Protein AF-A0A1Q8I1F0-F1 (afdb_monomer_lite)

Radius of gyration: 32.46 Å; chains: 1; bounding box: 55×84×77 Å

Sequence (201 aa):
TGRRGRAGDRLYRARRTLHTGAGLLTDAQAERLEALFADDRHAAVQAAWGVYQRLIQAYRTEEAGLGKYLMQRLIDSLKQAIPDELEEIQTLAKTLTERASDILAYFDQPRTSNGPTEAINGRLEHLRGIALGFAQPGQLHHPQPHPHRTPQRPPDNNHLNQPISPTYHTLKHEEPVTGSQDTRRSTPPIRTARRQPSQPR

Organism: NCBI:txid544580

InterPro domains:
  IPR002560 Transposase IS204/IS1001/IS1096/IS1165, DDE domain [PF01610] (6-136)

Foldseek 3Di:
DDDDDCPPPLCVVLVVLLQDAPVPDDPVSVVSVVVVVVDVVCVLVVVVSVLNNLLVVLVPDPQLVSSLVSLVVSLVVLVPDDDPVNVVSVVVSVVCNVCVVVVSVVSVDPPDDCVVVVVVVVVVVVVVVVCVPPDPDPPDDDPDPDPDDDPDDDDDPDPPPDDDDDDDDDDDDDDDDDDDDDDDDDDYDDDDDDDDDDDDD

Secondary structure (DSSP, 8-state):
---TTGGG-HHHHHHHHHTS-GGG--HHHHHHHHHHHTSGGGHHHHHHHHHHHHHHHHHH-SSHHHHHHHHHHHHHHHSS---TT-HHHHHHHHHHHHTHHHHHHGGGSTT--SHHHHHHHHHHHHHHHHTTTSPPPS--------TT---PPPPPS--------------------------------------------

pLDDT: mean 72.36, std 24.36, range [28.84, 97.31]

Structure (mmCIF, N/CA/C/O backbone):
data_AF-A0A1Q8I1F0-F1
#
_entry.id   AF-A0A1Q8I1F0-F1
#
loop_
_atom_site.group_PDB
_atom_site.id
_atom_site.type_symbol
_atom_site.label_atom_id
_atom_site.label_alt_id
_atom_site.label_comp_id
_atom_site.label_asym_id
_atom_site.label_entity_id
_atom_site.label_seq_id
_atom_site.pdbx_PDB_ins_code
_atom_site.Cartn_x
_atom_site.Cartn_y
_atom_site.Cartn_z
_atom_site.occupancy
_atom_site.B_iso_or_equiv
_atom_site.auth_seq_id
_atom_site.auth_comp_id
_atom_site.auth_asym_id
_atom_site.auth_atom_id
_atom_site.pdbx_PDB_model_num
ATOM 1 N N . THR A 1 1 ? 26.310 -14.245 5.386 1.00 46.69 1 THR A N 1
ATOM 2 C CA . THR A 1 1 ? 26.808 -14.459 4.004 1.00 46.69 1 THR A CA 1
ATOM 3 C C . THR A 1 1 ? 26.291 -13.362 3.082 1.00 46.69 1 THR A C 1
ATOM 5 O O . THR A 1 1 ? 25.094 -13.279 2.836 1.00 46.69 1 THR A O 1
ATOM 8 N N . GLY A 1 2 ? 27.163 -12.464 2.609 1.00 49.53 2 GLY A N 1
ATOM 9 C CA . GLY A 1 2 ? 26.757 -11.335 1.758 1.00 49.53 2 GLY A CA 1
ATOM 10 C C . GLY A 1 2 ? 26.495 -11.757 0.308 1.00 49.53 2 GLY A C 1
ATOM 11 O O . GLY A 1 2 ? 27.425 -12.154 -0.390 1.00 49.53 2 GLY A O 1
ATOM 12 N N . ARG A 1 3 ? 25.243 -11.658 -0.160 1.00 46.88 3 ARG A N 1
ATOM 13 C CA . ARG A 1 3 ? 24.835 -12.051 -1.525 1.00 46.88 3 ARG A CA 1
ATOM 14 C C . ARG A 1 3 ? 25.270 -11.020 -2.584 1.00 46.88 3 ARG A C 1
ATOM 16 O O . ARG A 1 3 ? 24.445 -10.262 -3.093 1.00 46.88 3 ARG A O 1
ATOM 23 N N . ARG A 1 4 ? 26.558 -11.010 -2.951 1.00 61.12 4 ARG A N 1
ATOM 24 C CA . ARG A 1 4 ? 27.015 -10.411 -4.222 1.00 61.12 4 ARG A CA 1
ATOM 25 C C . ARG A 1 4 ? 26.469 -11.256 -5.384 1.00 61.12 4 ARG A C 1
ATOM 27 O O . ARG A 1 4 ? 26.600 -12.472 -5.349 1.00 61.12 4 ARG A O 1
ATOM 34 N N . GLY A 1 5 ? 25.829 -10.621 -6.371 1.00 60.78 5 GLY A N 1
ATOM 35 C CA . GLY A 1 5 ? 25.289 -11.303 -7.564 1.00 60.78 5 GLY A CA 1
ATOM 36 C C . GLY A 1 5 ? 23.989 -10.722 -8.141 1.00 60.78 5 GLY A C 1
ATOM 37 O O . GLY A 1 5 ? 23.752 -10.833 -9.338 1.00 60.78 5 GLY A O 1
ATOM 38 N N . ARG A 1 6 ? 23.165 -10.021 -7.347 1.00 62.84 6 ARG A N 1
ATOM 39 C CA . ARG A 1 6 ? 21.854 -9.507 -7.813 1.00 62.84 6 ARG A CA 1
ATOM 40 C C . ARG A 1 6 ? 21.902 -8.293 -8.754 1.00 62.84 6 ARG A C 1
ATOM 42 O O . ARG A 1 6 ? 20.863 -7.826 -9.197 1.00 62.84 6 ARG A O 1
ATOM 49 N N . ALA A 1 7 ? 23.078 -7.786 -9.119 1.00 62.44 7 ALA A N 1
ATOM 50 C CA . ALA A 1 7 ? 23.192 -6.625 -10.009 1.00 62.44 7 ALA A CA 1
ATOM 51 C C . ALA A 1 7 ? 22.645 -6.870 -11.436 1.00 62.44 7 ALA A C 1
ATOM 53 O O . ALA A 1 7 ? 22.386 -5.906 -12.156 1.00 62.44 7 ALA A O 1
ATOM 54 N N . GLY A 1 8 ? 22.465 -8.129 -11.856 1.00 72.50 8 GLY A N 1
ATOM 55 C CA . GLY A 1 8 ? 21.812 -8.502 -13.122 1.00 72.50 8 GLY A CA 1
ATOM 56 C C . GLY A 1 8 ? 20.293 -8.719 -13.035 1.00 72.50 8 GLY A C 1
ATOM 57 O O . GLY A 1 8 ? 19.626 -8.715 -14.064 1.00 72.50 8 GLY A O 1
ATOM 58 N N . ASP A 1 9 ? 19.745 -8.891 -11.831 1.00 85.56 9 ASP A N 1
ATOM 59 C CA . ASP A 1 9 ? 18.339 -9.233 -11.598 1.00 85.56 9 ASP A CA 1
ATOM 60 C C . ASP A 1 9 ? 17.426 -8.022 -11.881 1.00 85.56 9 ASP A C 1
ATOM 62 O O . ASP A 1 9 ? 17.636 -6.923 -11.355 1.00 85.56 9 ASP A O 1
ATOM 66 N N . ARG A 1 10 ? 16.417 -8.223 -12.742 1.00 85.94 10 ARG A N 1
ATOM 67 C CA . ARG A 1 10 ? 15.477 -7.178 -13.177 1.00 85.94 10 ARG A CA 1
ATOM 68 C C . ARG A 1 10 ? 14.630 -6.653 -12.012 1.00 85.94 10 ARG A C 1
ATOM 70 O O . ARG A 1 10 ? 14.487 -5.437 -11.892 1.00 85.94 10 ARG A O 1
ATOM 77 N N . LEU A 1 11 ? 14.156 -7.526 -11.117 1.00 89.25 11 LEU A N 1
ATOM 78 C CA . LEU A 1 11 ? 13.404 -7.131 -9.919 1.00 89.25 11 LEU A CA 1
ATOM 79 C C . LEU A 1 11 ? 14.299 -6.363 -8.943 1.00 89.25 11 LEU A C 1
ATOM 81 O O . LEU A 1 11 ? 13.911 -5.316 -8.423 1.00 89.25 11 LEU A O 1
ATOM 85 N N . TYR A 1 12 ? 15.534 -6.831 -8.739 1.00 88.81 12 TYR A N 1
ATOM 86 C CA . TYR A 1 12 ? 16.492 -6.146 -7.867 1.00 88.81 12 TYR A CA 1
ATOM 87 C C . TYR A 1 12 ? 16.829 -4.732 -8.367 1.00 88.81 12 TYR A C 1
ATOM 89 O O . TYR A 1 12 ? 16.878 -3.797 -7.565 1.00 88.81 12 TYR A O 1
ATOM 97 N N . ARG A 1 13 ? 17.004 -4.552 -9.685 1.00 89.31 13 ARG A N 1
ATOM 98 C CA . ARG A 1 13 ? 17.177 -3.229 -10.314 1.00 89.31 13 ARG A CA 1
ATOM 99 C C . ARG A 1 13 ? 15.934 -2.348 -10.163 1.00 89.31 13 ARG A C 1
ATOM 101 O O . ARG A 1 13 ? 16.067 -1.164 -9.868 1.00 89.31 13 ARG A O 1
ATOM 108 N N . ALA A 1 14 ? 14.742 -2.917 -10.337 1.00 92.44 14 ALA A N 1
ATOM 109 C CA . ALA A 1 14 ? 13.477 -2.189 -10.269 1.00 92.44 14 ALA A CA 1
ATOM 110 C C . ALA A 1 14 ? 13.023 -1.837 -8.840 1.00 92.44 14 ALA A C 1
ATOM 112 O O . ALA A 1 14 ? 12.140 -0.998 -8.684 1.00 92.44 14 ALA A O 1
ATOM 113 N N . ARG A 1 15 ? 13.627 -2.420 -7.791 1.00 92.69 15 ARG A N 1
ATOM 114 C CA . ARG A 1 15 ? 13.211 -2.272 -6.381 1.00 92.69 15 ARG A CA 1
ATOM 115 C C . ARG A 1 15 ? 12.894 -0.834 -5.950 1.00 92.69 15 ARG A C 1
ATOM 117 O O . ARG A 1 15 ? 11.904 -0.614 -5.258 1.00 92.69 15 ARG A O 1
ATOM 124 N N . ARG A 1 16 ? 13.715 0.153 -6.331 1.00 93.69 16 ARG A N 1
ATOM 125 C CA . ARG A 1 16 ? 13.462 1.563 -5.971 1.00 93.69 16 ARG A CA 1
ATOM 126 C C . ARG A 1 16 ? 12.210 2.109 -6.664 1.00 93.69 16 ARG A C 1
ATOM 128 O O . ARG A 1 16 ? 11.419 2.791 -6.021 1.00 93.69 16 ARG A O 1
ATOM 135 N N . THR A 1 17 ? 12.020 1.779 -7.937 1.00 94.88 17 THR A N 1
ATOM 136 C CA . THR A 1 17 ? 10.844 2.157 -8.731 1.00 94.88 17 THR A CA 1
ATOM 137 C C . THR A 1 17 ? 9.581 1.478 -8.196 1.00 94.88 17 THR A C 1
ATOM 139 O O . THR A 1 17 ? 8.564 2.137 -8.024 1.00 94.88 17 THR A O 1
ATOM 142 N N . LEU A 1 18 ? 9.668 0.199 -7.811 1.00 95.12 18 LEU A N 1
ATOM 143 C CA . LEU A 1 18 ? 8.570 -0.552 -7.189 1.00 95.12 18 LEU A CA 1
ATOM 144 C C . LEU A 1 18 ? 8.083 0.085 -5.870 1.00 95.12 18 LEU A C 1
ATOM 146 O O . LEU A 1 18 ? 6.884 0.118 -5.618 1.00 95.12 18 LEU A O 1
ATOM 150 N N . HIS A 1 19 ? 8.977 0.646 -5.051 1.00 94.31 19 HIS A N 1
ATOM 151 C CA . HIS A 1 19 ? 8.602 1.378 -3.828 1.00 94.31 19 HIS A CA 1
ATOM 152 C C . HIS A 1 19 ? 8.307 2.876 -4.050 1.00 94.31 19 HIS A C 1
ATOM 154 O O . HIS A 1 19 ? 8.006 3.592 -3.096 1.00 94.31 19 HIS A O 1
ATOM 160 N N . THR A 1 20 ? 8.410 3.384 -5.279 1.00 94.12 20 THR A N 1
ATOM 161 C CA . THR A 1 20 ? 8.050 4.776 -5.582 1.00 94.12 20 THR A CA 1
ATOM 162 C C . THR A 1 20 ? 6.540 4.861 -5.799 1.00 94.12 20 THR A C 1
ATOM 164 O O . THR A 1 20 ? 5.947 3.956 -6.380 1.00 94.12 20 THR A O 1
ATOM 167 N N . GLY A 1 21 ? 5.897 5.920 -5.296 1.00 93.12 21 GLY A N 1
ATOM 168 C CA . GLY A 1 21 ? 4.457 6.117 -5.501 1.00 93.12 21 GLY A CA 1
ATOM 169 C C . GLY A 1 21 ? 4.144 6.326 -6.984 1.00 93.12 21 GLY A C 1
ATOM 170 O O . GLY A 1 21 ? 4.866 7.079 -7.627 1.00 93.12 21 GLY A O 1
ATOM 171 N N . ALA A 1 22 ? 3.089 5.708 -7.518 1.00 91.94 22 ALA A N 1
ATOM 172 C CA . ALA A 1 22 ? 2.800 5.697 -8.956 1.00 91.94 22 ALA A CA 1
ATOM 173 C C . ALA A 1 22 ? 2.706 7.112 -9.562 1.00 91.94 22 ALA A C 1
ATOM 175 O O . ALA A 1 22 ? 3.346 7.386 -10.569 1.00 91.94 22 ALA A O 1
ATOM 176 N N . GLY A 1 23 ? 2.021 8.044 -8.887 1.00 90.06 23 GLY A N 1
ATOM 177 C CA . GLY A 1 23 ? 1.950 9.462 -9.285 1.00 90.06 23 GLY A CA 1
ATOM 178 C C . GLY A 1 23 ? 3.237 10.282 -9.080 1.00 90.06 23 GLY A C 1
ATOM 179 O O . GLY A 1 23 ? 3.205 11.496 -9.234 1.00 90.06 23 GLY A O 1
ATOM 180 N N . LEU A 1 24 ? 4.348 9.649 -8.685 1.00 92.81 24 LEU A N 1
ATOM 181 C CA . LEU A 1 24 ? 5.693 10.239 -8.590 1.00 92.81 24 LEU A CA 1
ATOM 182 C C . LEU A 1 24 ? 6.693 9.564 -9.547 1.00 92.81 24 LEU A C 1
ATOM 184 O O . LEU A 1 24 ? 7.883 9.883 -9.508 1.00 92.81 24 LEU A O 1
ATOM 188 N N . LEU A 1 25 ? 6.243 8.599 -10.353 1.00 94.50 25 LEU A N 1
ATOM 189 C CA . LEU A 1 25 ? 7.060 7.992 -11.397 1.00 94.50 25 LEU A CA 1
ATOM 190 C C . LEU A 1 25 ? 7.176 8.954 -12.579 1.00 94.50 25 LEU A C 1
ATOM 192 O O . LEU A 1 25 ? 6.212 9.624 -12.935 1.00 94.50 25 LEU A O 1
ATOM 196 N N . THR A 1 26 ? 8.344 8.990 -13.217 1.00 96.56 26 THR A N 1
ATOM 197 C CA . THR A 1 26 ? 8.453 9.573 -14.562 1.00 96.56 26 THR A CA 1
ATOM 198 C C . THR A 1 26 ? 7.905 8.591 -15.600 1.00 96.56 26 THR A C 1
ATOM 200 O O . THR A 1 26 ? 7.911 7.383 -15.358 1.00 96.56 26 THR A O 1
ATOM 203 N N . ASP A 1 27 ? 7.513 9.064 -16.782 1.00 96.25 27 ASP A N 1
ATOM 204 C CA . ASP A 1 27 ? 6.969 8.203 -17.850 1.00 96.25 27 ASP A CA 1
ATOM 205 C C . ASP A 1 27 ? 7.935 7.051 -18.185 1.00 96.25 27 ASP A C 1
ATOM 207 O O . ASP A 1 27 ? 7.602 5.875 -18.065 1.00 96.25 27 ASP A O 1
ATOM 211 N N . ALA A 1 28 ? 9.216 7.375 -18.395 1.00 95.81 28 ALA A N 1
ATOM 212 C CA . ALA A 1 28 ? 10.283 6.392 -18.601 1.00 95.81 28 ALA A CA 1
ATOM 213 C C . ALA A 1 28 ? 10.581 5.490 -17.377 1.00 95.81 28 ALA A C 1
ATOM 215 O O . ALA A 1 28 ? 11.417 4.589 -17.455 1.00 95.81 28 ALA A O 1
ATOM 216 N N . GLN A 1 29 ? 10.007 5.736 -16.196 1.00 95.56 29 GLN A N 1
ATOM 217 C CA . GLN A 1 29 ? 10.005 4.791 -15.069 1.00 95.56 29 GLN A CA 1
ATOM 218 C C . GLN A 1 29 ? 8.759 3.898 -15.089 1.00 95.56 29 GLN A C 1
ATOM 220 O O . GLN A 1 29 ? 8.897 2.711 -14.794 1.00 95.56 29 GLN A O 1
ATOM 225 N N . ALA A 1 30 ? 7.596 4.443 -15.459 1.00 95.31 30 ALA A N 1
ATOM 226 C CA . ALA A 1 30 ? 6.356 3.696 -15.651 1.00 95.31 30 ALA A CA 1
ATOM 227 C C . ALA A 1 30 ? 6.500 2.662 -16.781 1.00 95.31 30 ALA A C 1
ATOM 229 O O . ALA A 1 30 ? 6.364 1.472 -16.511 1.00 95.31 30 ALA A O 1
ATOM 230 N N . GLU A 1 31 ? 6.950 3.067 -17.975 1.00 95.62 31 GLU A N 1
ATOM 231 C CA . GLU A 1 31 ? 7.219 2.170 -19.117 1.00 95.62 31 GLU A CA 1
ATOM 232 C C . GLU A 1 31 ? 8.149 1.000 -18.743 1.00 95.62 31 GLU A C 1
ATOM 234 O O . GLU A 1 31 ? 7.961 -0.142 -19.161 1.00 95.62 31 GLU A O 1
ATOM 239 N N . ARG A 1 32 ? 9.168 1.258 -17.908 1.00 93.75 32 ARG A N 1
ATOM 240 C CA . ARG A 1 32 ? 10.097 0.215 -17.434 1.00 93.75 32 ARG A CA 1
ATOM 241 C C . ARG A 1 32 ? 9.483 -0.725 -16.398 1.00 93.75 32 ARG A C 1
ATOM 243 O O . ARG A 1 32 ? 9.976 -1.845 -16.273 1.00 93.75 32 ARG A O 1
ATOM 250 N N . LEU A 1 33 ? 8.466 -0.296 -15.649 1.00 95.44 33 LEU A N 1
ATOM 251 C CA . LEU A 1 33 ? 7.671 -1.191 -14.804 1.00 95.44 33 LEU A CA 1
ATOM 252 C C . LEU A 1 33 ? 6.661 -1.983 -15.638 1.00 95.44 33 LEU A C 1
ATOM 254 O O . LEU A 1 33 ? 6.529 -3.180 -15.422 1.00 95.44 33 LEU A O 1
ATOM 258 N N . GLU A 1 34 ? 6.020 -1.374 -16.632 1.00 95.06 34 GLU A N 1
ATOM 259 C CA . GLU A 1 34 ? 5.128 -2.076 -17.563 1.00 95.06 34 GLU A CA 1
ATOM 260 C C . GLU A 1 34 ? 5.880 -3.180 -18.321 1.00 95.06 34 GLU A C 1
ATOM 262 O O . GLU A 1 34 ? 5.480 -4.341 -18.283 1.00 95.06 34 GLU A O 1
ATOM 267 N N . ALA A 1 35 ? 7.053 -2.871 -18.884 1.00 94.94 35 ALA A N 1
ATOM 268 C CA . ALA A 1 35 ? 7.925 -3.854 -19.531 1.00 94.94 35 ALA A CA 1
ATOM 269 C C . ALA A 1 35 ? 8.509 -4.913 -18.568 1.00 94.94 35 ALA A C 1
ATOM 271 O O . ALA A 1 35 ? 8.955 -5.973 -19.011 1.00 94.94 35 ALA A O 1
ATOM 272 N N . LEU A 1 36 ? 8.538 -4.644 -17.257 1.00 94.56 36 LEU A N 1
ATOM 273 C CA . LEU A 1 36 ? 8.894 -5.631 -16.233 1.00 94.56 36 LEU A CA 1
ATOM 274 C C . LEU A 1 36 ? 7.714 -6.562 -15.925 1.00 94.56 36 LEU A C 1
ATOM 276 O O . LEU A 1 36 ? 7.930 -7.756 -15.728 1.00 94.56 36 LEU A O 1
ATOM 280 N N . PHE A 1 37 ? 6.498 -6.018 -15.871 1.00 95.38 37 PHE A N 1
ATOM 281 C CA . PHE A 1 37 ? 5.267 -6.741 -15.555 1.00 95.38 37 PHE A CA 1
ATOM 282 C C . PHE A 1 37 ? 4.655 -7.485 -16.751 1.00 95.38 37 PHE A C 1
ATOM 284 O O . PHE A 1 37 ? 3.867 -8.395 -16.538 1.00 95.38 37 PHE A O 1
ATOM 291 N N . ALA A 1 38 ? 5.080 -7.195 -17.984 1.00 94.44 38 ALA A N 1
ATOM 292 C CA . ALA A 1 38 ? 4.748 -7.969 -19.188 1.00 94.44 38 ALA A CA 1
ATOM 293 C C . ALA A 1 38 ? 5.299 -9.420 -19.201 1.00 94.44 38 ALA A C 1
ATOM 295 O O . ALA A 1 38 ? 5.171 -10.127 -20.197 1.00 94.44 38 ALA A O 1
ATOM 296 N N . ASP A 1 39 ? 5.956 -9.852 -18.122 1.00 92.12 39 ASP A N 1
ATOM 297 C CA . ASP A 1 39 ? 6.433 -11.213 -17.886 1.00 92.12 39 ASP A CA 1
ATOM 298 C C . ASP A 1 39 ? 5.561 -11.836 -16.787 1.00 92.12 39 ASP A C 1
ATOM 300 O O . ASP A 1 39 ? 5.636 -11.406 -15.633 1.00 92.12 39 ASP A O 1
ATOM 304 N N . ASP A 1 40 ? 4.752 -12.845 -17.129 1.00 88.19 40 ASP A N 1
ATOM 305 C CA . ASP A 1 40 ? 3.767 -13.470 -16.225 1.00 88.19 40 ASP A CA 1
ATOM 306 C C . ASP A 1 40 ? 4.379 -13.963 -14.903 1.00 88.19 40 ASP A C 1
ATOM 308 O O . ASP A 1 40 ? 3.715 -14.003 -13.866 1.00 88.19 40 ASP A O 1
ATOM 312 N N . ARG A 1 41 ? 5.686 -14.264 -14.888 1.00 89.38 41 ARG A N 1
ATOM 313 C CA . ARG A 1 41 ? 6.433 -14.638 -13.673 1.00 89.38 41 ARG A CA 1
ATOM 314 C C . ARG A 1 41 ? 6.470 -13.525 -12.621 1.00 89.38 41 ARG A C 1
ATOM 316 O O . ARG A 1 41 ? 6.801 -13.785 -11.466 1.00 89.38 41 ARG A O 1
ATOM 323 N N . HIS A 1 42 ? 6.149 -12.290 -13.001 1.00 91.44 42 HIS A N 1
ATOM 324 C CA . HIS A 1 42 ? 6.043 -11.138 -12.113 1.00 91.44 42 HIS A CA 1
ATOM 325 C C . HIS A 1 42 ? 4.592 -10.756 -11.774 1.00 91.44 42 HIS A C 1
ATOM 327 O O . HIS A 1 42 ? 4.408 -9.781 -11.046 1.00 91.44 42 HIS A O 1
ATOM 333 N N . ALA A 1 43 ? 3.573 -11.512 -12.207 1.00 88.50 43 ALA A N 1
ATOM 334 C CA . ALA A 1 43 ? 2.163 -11.202 -11.938 1.00 88.50 43 ALA A CA 1
ATOM 335 C C . ALA A 1 43 ? 1.858 -11.045 -10.433 1.00 88.50 43 ALA A C 1
ATOM 337 O O . ALA A 1 43 ? 1.208 -10.083 -10.021 1.00 88.50 43 ALA A O 1
ATOM 338 N N . ALA A 1 44 ? 2.417 -11.914 -9.581 1.00 87.94 44 ALA A N 1
ATOM 339 C CA . ALA A 1 44 ? 2.306 -11.792 -8.123 1.00 87.94 44 ALA A CA 1
ATOM 340 C C . ALA A 1 44 ? 2.931 -10.486 -7.587 1.00 87.94 44 ALA A C 1
ATOM 342 O O . ALA A 1 44 ? 2.358 -9.814 -6.727 1.00 87.94 44 ALA A O 1
ATOM 343 N N . VAL A 1 45 ? 4.082 -10.080 -8.139 1.00 91.69 45 VAL A N 1
ATOM 344 C CA . VAL A 1 45 ? 4.763 -8.823 -7.783 1.00 91.69 45 VAL A CA 1
ATOM 345 C C . VAL A 1 45 ? 3.951 -7.615 -8.252 1.00 91.69 45 VAL A C 1
ATOM 347 O O . VAL A 1 45 ? 3.842 -6.638 -7.515 1.00 91.69 45 VAL A O 1
ATOM 350 N N . GLN A 1 46 ? 3.343 -7.681 -9.440 1.00 92.81 46 GLN A N 1
ATOM 351 C CA . GLN A 1 46 ? 2.455 -6.646 -9.972 1.00 92.81 46 GLN A CA 1
ATOM 352 C C . GLN A 1 46 ? 1.199 -6.483 -9.108 1.00 92.81 46 GLN A C 1
ATOM 354 O O . GLN A 1 46 ? 0.822 -5.356 -8.783 1.00 92.81 46 GLN A O 1
ATOM 359 N N . ALA A 1 47 ? 0.579 -7.588 -8.685 1.00 90.94 47 ALA A N 1
ATOM 360 C CA . ALA A 1 47 ? -0.579 -7.576 -7.796 1.00 90.94 47 ALA A CA 1
ATOM 361 C C . ALA A 1 47 ? -0.236 -6.949 -6.432 1.00 90.94 47 ALA A C 1
ATOM 363 O O . ALA A 1 47 ? -0.914 -6.016 -5.991 1.00 90.94 47 ALA A O 1
ATOM 364 N N . ALA A 1 48 ? 0.862 -7.386 -5.802 1.00 91.56 48 ALA A N 1
ATOM 365 C CA . ALA A 1 48 ? 1.342 -6.827 -4.537 1.00 91.56 48 ALA A CA 1
ATOM 366 C C . ALA A 1 48 ? 1.706 -5.335 -4.666 1.00 91.56 48 ALA A C 1
ATOM 368 O O . ALA A 1 48 ? 1.331 -4.523 -3.816 1.00 91.56 48 ALA A O 1
ATOM 369 N N . TRP A 1 49 ? 2.365 -4.948 -5.764 1.00 94.88 49 TRP A N 1
ATOM 370 C CA . TRP A 1 49 ? 2.655 -3.552 -6.093 1.00 94.88 49 TRP A CA 1
ATOM 371 C C . TRP A 1 49 ? 1.366 -2.733 -6.234 1.00 94.88 49 TRP A C 1
ATOM 373 O O . TRP A 1 49 ? 1.239 -1.686 -5.607 1.00 94.88 49 TRP A O 1
ATOM 383 N N . GLY A 1 50 ? 0.365 -3.230 -6.962 1.00 94.00 50 GLY A N 1
ATOM 384 C CA . GLY A 1 50 ? -0.929 -2.564 -7.126 1.00 94.00 50 GLY A CA 1
ATOM 385 C C . GLY A 1 50 ? -1.719 -2.402 -5.820 1.00 94.00 50 GLY A C 1
ATOM 386 O O . GLY A 1 50 ? -2.461 -1.431 -5.668 1.00 94.00 50 GLY A O 1
ATOM 387 N N . VAL A 1 51 ? -1.569 -3.312 -4.850 1.00 93.56 51 VAL A N 1
ATOM 388 C CA . VAL A 1 51 ? -2.100 -3.134 -3.482 1.00 93.56 51 VAL A CA 1
ATOM 389 C C . VAL A 1 51 ? -1.317 -2.053 -2.733 1.00 93.56 51 VAL A C 1
ATOM 391 O O . VAL A 1 51 ? -1.921 -1.122 -2.201 1.00 93.56 51 VAL A O 1
ATOM 394 N N . TYR A 1 52 ? 0.018 -2.118 -2.754 1.00 94.00 52 TYR A N 1
ATOM 395 C CA . TYR A 1 52 ? 0.897 -1.124 -2.131 1.00 94.00 52 TYR A CA 1
ATOM 396 C C . TYR A 1 52 ? 0.630 0.303 -2.637 1.00 94.00 52 TYR A C 1
ATOM 398 O O . TYR A 1 52 ? 0.491 1.225 -1.833 1.00 94.00 52 TYR A O 1
ATOM 406 N N . GLN A 1 53 ? 0.480 0.494 -3.951 1.00 96.31 53 GLN A N 1
ATOM 407 C CA . GLN A 1 53 ? 0.195 1.809 -4.530 1.00 96.31 53 GLN A CA 1
ATOM 408 C C . GLN A 1 53 ? -1.144 2.379 -4.051 1.00 96.31 53 GLN A C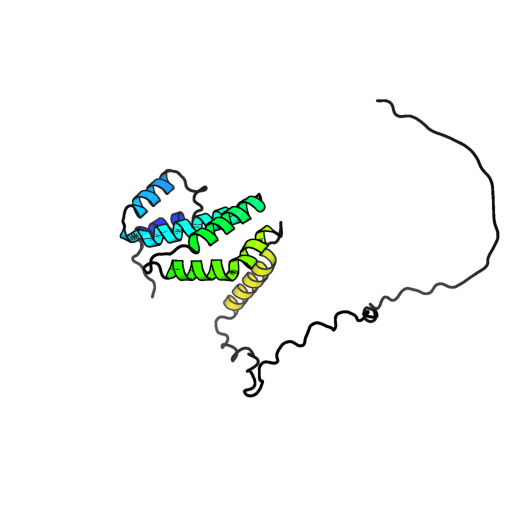 1
ATOM 410 O O . GLN A 1 53 ? -1.212 3.555 -3.698 1.00 96.31 53 GLN A O 1
ATOM 415 N N . ARG A 1 54 ? -2.193 1.548 -3.968 1.00 96.06 54 ARG A N 1
ATOM 416 C CA . ARG A 1 54 ? -3.516 1.965 -3.476 1.00 96.06 54 ARG A CA 1
ATOM 417 C C . ARG A 1 54 ? -3.497 2.325 -1.984 1.00 96.06 54 ARG A C 1
ATOM 419 O O . ARG A 1 54 ? -4.098 3.330 -1.613 1.00 96.06 54 ARG A O 1
ATOM 426 N N . LEU A 1 55 ? -2.756 1.582 -1.151 1.00 94.94 55 LEU A N 1
ATOM 427 C CA . LEU A 1 55 ? -2.525 1.938 0.261 1.00 94.94 55 LEU A CA 1
ATOM 428 C C . LEU A 1 55 ? -1.862 3.317 0.384 1.00 94.94 55 LEU A C 1
ATOM 430 O O . LEU A 1 55 ? -2.349 4.190 1.101 1.00 94.94 55 LEU A O 1
ATOM 434 N N . ILE A 1 56 ? -0.756 3.521 -0.337 1.00 93.56 56 ILE A N 1
ATOM 435 C CA . ILE A 1 56 ? 0.018 4.766 -0.294 1.00 93.56 56 ILE A CA 1
ATOM 436 C C . ILE A 1 56 ? -0.787 5.952 -0.839 1.00 93.56 56 ILE A C 1
ATOM 438 O O . ILE A 1 56 ? -0.689 7.047 -0.290 1.00 93.56 56 ILE A O 1
ATOM 442 N N . GLN A 1 57 ? -1.599 5.752 -1.880 1.00 94.69 57 GLN A N 1
ATOM 443 C CA . GLN A 1 57 ? -2.490 6.782 -2.414 1.00 94.69 57 GLN A CA 1
ATOM 444 C C . GLN A 1 57 ? -3.526 7.226 -1.372 1.00 94.69 57 GLN A C 1
ATOM 446 O O . GLN A 1 57 ? -3.669 8.425 -1.137 1.00 94.69 57 GLN A O 1
ATOM 451 N N . ALA A 1 58 ? -4.202 6.278 -0.714 1.00 95.19 58 ALA A N 1
ATOM 452 C CA . ALA A 1 58 ? -5.194 6.583 0.314 1.00 95.19 58 ALA A CA 1
ATOM 453 C C . ALA A 1 58 ? -4.586 7.406 1.466 1.00 95.19 58 ALA A C 1
ATOM 455 O O . ALA A 1 58 ? -5.110 8.465 1.798 1.00 95.19 58 ALA A O 1
ATOM 456 N N . TYR A 1 59 ? -3.434 6.987 2.005 1.00 92.00 59 TYR A N 1
ATOM 457 C CA . TYR A 1 59 ? -2.751 7.705 3.093 1.00 92.00 59 TYR A CA 1
ATOM 458 C C . TYR A 1 59 ? -2.150 9.065 2.705 1.00 92.00 59 TYR A C 1
ATOM 460 O O . TYR A 1 59 ? -1.936 9.898 3.580 1.00 92.00 59 TYR A O 1
ATOM 468 N N . ARG A 1 60 ? -1.845 9.305 1.423 1.00 91.38 60 ARG A N 1
ATOM 469 C CA . ARG A 1 60 ? -1.303 10.592 0.940 1.00 91.38 60 ARG A CA 1
ATOM 470 C C . ARG A 1 60 ? -2.370 11.594 0.505 1.00 91.38 60 ARG A C 1
ATOM 472 O O . ARG A 1 60 ? -2.019 12.703 0.116 1.00 91.38 60 ARG A O 1
ATOM 479 N N . THR A 1 61 ? -3.641 11.207 0.511 1.00 91.81 61 THR A N 1
ATOM 480 C CA . THR A 1 61 ? -4.725 12.098 0.097 1.00 91.81 61 THR A CA 1
ATOM 481 C C . THR A 1 61 ? -4.943 13.168 1.170 1.00 91.81 61 THR A C 1
ATOM 483 O O . THR A 1 61 ? -5.171 12.834 2.328 1.00 91.81 61 THR A O 1
ATOM 486 N N . GLU A 1 62 ? -4.868 14.447 0.792 1.00 89.50 62 GLU A N 1
ATOM 487 C CA . GLU A 1 62 ? -5.048 15.578 1.722 1.00 89.50 62 GLU A CA 1
ATOM 488 C C . GLU A 1 62 ? -6.484 15.671 2.265 1.00 89.50 62 GLU A C 1
ATOM 490 O O . GLU A 1 62 ? -6.702 16.050 3.414 1.00 89.50 62 GLU A O 1
ATOM 495 N N . GLU A 1 63 ? -7.466 15.301 1.440 1.00 91.88 63 GLU A N 1
ATOM 496 C CA . GLU A 1 63 ? -8.876 15.225 1.818 1.00 91.88 63 GLU A CA 1
ATOM 497 C C . GLU A 1 63 ? -9.158 13.867 2.487 1.00 91.88 63 GLU A C 1
ATOM 499 O O . GLU A 1 63 ? -9.095 12.806 1.857 1.00 91.88 63 GLU A O 1
ATOM 504 N N . ALA A 1 64 ? -9.434 13.897 3.791 1.00 91.62 64 ALA A N 1
ATOM 505 C CA . ALA A 1 64 ? -9.546 12.699 4.615 1.00 91.62 64 ALA A CA 1
ATOM 506 C C . ALA A 1 64 ? -10.729 11.795 4.221 1.00 91.62 64 ALA A C 1
ATOM 508 O O . ALA A 1 64 ? -10.605 10.571 4.302 1.00 91.62 64 ALA A O 1
ATOM 509 N N . GLY A 1 65 ? -11.845 12.359 3.746 1.00 94.50 65 GLY A N 1
ATOM 510 C CA . GLY A 1 65 ? -12.999 11.604 3.252 1.00 94.50 65 GLY A CA 1
ATOM 511 C C . GLY A 1 65 ? -12.658 10.759 2.022 1.00 94.50 65 GLY A C 1
ATOM 512 O O . GLY A 1 65 ? -12.940 9.559 1.990 1.00 94.50 65 GLY A O 1
ATOM 513 N N . LEU A 1 66 ? -11.977 11.353 1.042 1.00 95.44 66 LEU A N 1
ATOM 514 C CA . LEU A 1 66 ? -11.466 10.677 -0.147 1.00 95.44 66 LEU A CA 1
ATOM 515 C C . LEU A 1 66 ? -10.407 9.626 0.214 1.00 95.44 66 LEU A C 1
ATOM 517 O O . LEU A 1 66 ? -10.469 8.510 -0.301 1.00 95.44 66 LEU A O 1
ATOM 521 N N . GLY A 1 67 ? -9.492 9.930 1.142 1.00 95.62 67 GLY A N 1
ATOM 522 C CA . GLY A 1 67 ? -8.538 8.951 1.678 1.00 95.62 67 GLY A CA 1
ATOM 523 C C . GLY A 1 67 ? -9.238 7.731 2.292 1.00 95.62 67 GLY A C 1
ATOM 524 O O . GLY A 1 67 ? -8.933 6.589 1.933 1.00 95.62 67 GLY A O 1
ATOM 525 N N .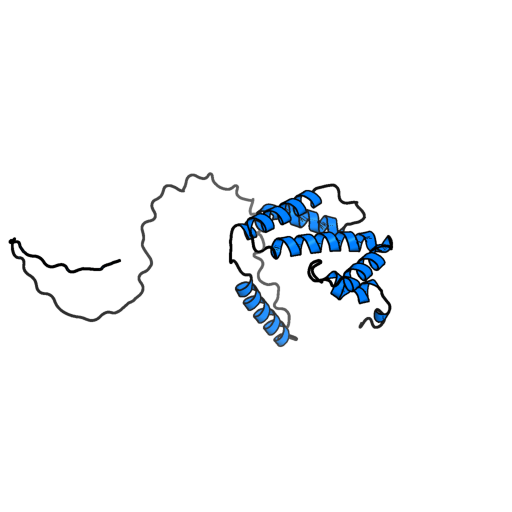 LYS A 1 68 ? -10.258 7.965 3.130 1.00 96.50 68 LYS A N 1
ATOM 526 C CA . LYS A 1 68 ? -11.093 6.920 3.744 1.00 96.50 68 LYS A CA 1
ATOM 527 C C . LYS A 1 68 ? -11.828 6.083 2.699 1.00 96.50 68 LYS A C 1
ATOM 529 O O . LYS A 1 68 ? -11.817 4.857 2.782 1.00 96.50 68 LYS A O 1
ATOM 534 N N . TYR A 1 69 ? -12.426 6.726 1.697 1.00 97.31 69 TYR A N 1
ATOM 535 C CA . TYR A 1 69 ? -13.121 6.057 0.596 1.00 97.31 69 TYR A CA 1
ATOM 536 C C . TYR A 1 69 ? -12.180 5.169 -0.232 1.00 97.31 69 TYR A C 1
ATOM 538 O O . TYR A 1 69 ? -12.515 4.019 -0.524 1.00 97.31 69 TYR A O 1
ATOM 546 N N . LEU A 1 70 ? -10.985 5.661 -0.576 1.00 97.25 70 LEU A N 1
ATOM 547 C CA . LEU A 1 70 ? -9.982 4.883 -1.310 1.00 97.25 70 LEU A CA 1
ATOM 548 C C . LEU A 1 70 ? -9.486 3.681 -0.494 1.00 97.25 70 LEU A C 1
ATOM 550 O O . LEU A 1 70 ? -9.356 2.586 -1.047 1.00 97.25 70 LEU A O 1
ATOM 554 N N . MET A 1 71 ? -9.274 3.854 0.815 1.00 97.19 71 MET A N 1
ATOM 555 C CA . MET A 1 71 ? -8.905 2.764 1.722 1.00 97.19 71 MET A CA 1
ATOM 556 C C . MET A 1 71 ? -10.018 1.713 1.842 1.00 97.19 71 MET A C 1
ATOM 558 O O . MET A 1 71 ? -9.755 0.521 1.692 1.00 97.19 71 MET A O 1
ATOM 562 N N . GLN A 1 72 ? -11.267 2.142 2.044 1.00 96.88 72 GLN A N 1
ATOM 563 C CA . GLN A 1 72 ? -12.435 1.258 2.106 1.00 96.88 72 GLN A CA 1
ATOM 564 C C . GLN A 1 72 ? -12.577 0.446 0.812 1.00 96.88 72 GLN A C 1
ATOM 566 O O . GLN A 1 72 ? -12.639 -0.781 0.854 1.00 96.88 72 GLN A O 1
ATOM 571 N N . ARG A 1 73 ? -12.521 1.113 -0.350 1.00 96.25 73 ARG A N 1
ATOM 572 C CA . ARG A 1 73 ? -12.593 0.464 -1.667 1.00 96.25 73 ARG A CA 1
ATOM 573 C C . ARG A 1 73 ? -11.459 -0.540 -1.891 1.00 96.25 73 ARG A C 1
ATOM 575 O O . ARG A 1 73 ? -11.679 -1.572 -2.525 1.00 96.25 73 ARG A O 1
ATOM 582 N N . LEU A 1 74 ? -10.253 -0.261 -1.390 1.00 95.25 74 LEU A N 1
ATOM 583 C CA . LEU A 1 74 ? -9.154 -1.224 -1.419 1.00 95.25 74 LEU A CA 1
ATOM 584 C C . LEU A 1 74 ? -9.476 -2.453 -0.560 1.00 95.25 74 LEU A C 1
ATOM 586 O O . LEU A 1 74 ? -9.392 -3.567 -1.075 1.00 95.25 74 LEU A O 1
ATOM 590 N N . ILE A 1 75 ? -9.864 -2.258 0.703 1.00 94.44 75 ILE A N 1
ATOM 591 C CA . ILE A 1 75 ? -10.214 -3.347 1.627 1.00 94.44 75 ILE A CA 1
ATOM 592 C C . ILE A 1 75 ? -11.335 -4.212 1.035 1.00 94.44 75 ILE A C 1
ATOM 594 O O . ILE A 1 75 ? -11.219 -5.433 1.016 1.00 94.44 75 ILE A O 1
ATOM 598 N N . ASP A 1 76 ? -12.376 -3.607 0.462 1.00 94.00 76 ASP A N 1
ATOM 599 C CA . ASP A 1 76 ? -13.472 -4.354 -0.163 1.00 94.00 76 ASP A CA 1
ATOM 600 C C . ASP A 1 76 ? -13.040 -5.117 -1.424 1.00 94.00 76 ASP A C 1
ATOM 602 O O . ASP A 1 76 ? -13.524 -6.223 -1.657 1.00 94.00 76 ASP A O 1
ATOM 606 N N . SER A 1 77 ? -12.074 -4.600 -2.195 1.00 91.56 77 SER A N 1
ATOM 607 C CA . SER A 1 77 ? -11.474 -5.359 -3.306 1.00 91.56 77 SER A CA 1
ATOM 608 C C . SER A 1 77 ? -10.645 -6.562 -2.837 1.00 91.56 77 SER A C 1
ATOM 610 O O . SER A 1 77 ? -10.519 -7.529 -3.577 1.00 91.56 77 SER A O 1
ATOM 612 N N . LEU A 1 78 ? -10.111 -6.524 -1.611 1.00 89.12 78 LEU A N 1
ATOM 613 C CA . LEU A 1 78 ? -9.327 -7.608 -1.007 1.00 89.12 78 LEU A CA 1
ATOM 614 C C . LEU A 1 78 ? -10.188 -8.662 -0.288 1.00 89.12 78 LEU A C 1
ATOM 616 O O . LEU A 1 78 ? -9.685 -9.735 0.027 1.00 89.12 78 LEU A O 1
ATOM 620 N N . LYS A 1 79 ? -11.478 -8.382 -0.052 1.00 82.44 79 LYS A N 1
ATOM 621 C CA . LYS A 1 79 ? -12.470 -9.372 0.414 1.00 82.44 79 LYS A CA 1
ATOM 622 C C . LYS A 1 79 ? -12.963 -10.297 -0.702 1.00 82.44 79 LYS A C 1
ATOM 624 O O . LYS A 1 79 ? -13.564 -11.329 -0.415 1.00 82.44 79 LYS A O 1
ATOM 629 N N . GLN A 1 80 ? -12.784 -9.903 -1.963 1.00 80.31 80 GLN A N 1
ATOM 630 C CA . GLN A 1 80 ? -13.090 -10.753 -3.114 1.00 80.31 80 GLN A CA 1
ATOM 631 C C . GLN A 1 80 ? -12.033 -11.857 -3.225 1.00 80.31 80 GLN A C 1
ATOM 633 O O . GLN A 1 80 ? -10.920 -11.687 -2.736 1.00 80.31 80 GLN A O 1
ATOM 638 N N . ALA A 1 81 ? -12.381 -12.989 -3.842 1.00 65.75 81 ALA A N 1
ATOM 639 C CA . ALA A 1 81 ? -11.495 -14.149 -3.917 1.00 65.75 81 ALA A CA 1
ATOM 640 C C . ALA A 1 81 ? -10.150 -13.787 -4.574 1.00 65.75 81 ALA A C 1
ATOM 642 O O . ALA A 1 81 ? -10.080 -13.501 -5.771 1.00 65.75 81 ALA A O 1
ATOM 643 N N . ILE A 1 82 ? -9.089 -13.795 -3.768 1.00 75.44 82 ILE A N 1
ATOM 644 C CA . ILE A 1 82 ? -7.703 -13.684 -4.219 1.00 75.44 82 ILE A CA 1
ATOM 645 C C . ILE A 1 82 ? -7.250 -15.104 -4.583 1.00 75.44 82 ILE A C 1
ATOM 647 O O . ILE A 1 82 ? -7.485 -15.998 -3.772 1.00 75.44 82 ILE A O 1
ATOM 651 N N . PRO A 1 83 ? -6.620 -15.330 -5.751 1.00 75.94 83 PRO A N 1
ATOM 652 C CA . PRO A 1 83 ? -6.115 -16.649 -6.128 1.00 75.94 83 PRO A CA 1
ATOM 653 C C . PRO A 1 83 ? -5.195 -17.268 -5.062 1.00 75.94 83 PRO A C 1
ATOM 655 O O . PRO A 1 83 ? -4.381 -16.567 -4.443 1.00 75.94 83 PRO A O 1
ATOM 658 N N . ASP A 1 84 ? -5.322 -18.582 -4.862 1.00 73.75 84 ASP A N 1
ATOM 659 C CA . ASP A 1 84 ? -4.623 -19.332 -3.809 1.00 73.75 84 ASP A CA 1
ATOM 660 C C . ASP A 1 84 ? -3.090 -19.247 -3.951 1.00 73.75 84 ASP A C 1
ATOM 662 O O . ASP A 1 84 ? -2.356 -19.337 -2.968 1.00 73.75 84 ASP A O 1
ATOM 666 N N . GLU A 1 85 ? -2.594 -18.974 -5.160 1.00 77.44 85 GLU A N 1
ATOM 667 C CA . GLU A 1 85 ? -1.178 -18.812 -5.497 1.00 77.44 85 GLU A CA 1
ATOM 668 C C . GLU A 1 85 ? -0.537 -17.529 -4.918 1.00 77.44 85 GLU A C 1
ATOM 670 O O . GLU A 1 85 ? 0.672 -17.326 -5.047 1.00 77.44 85 GLU A O 1
ATOM 675 N N . LEU A 1 86 ? -1.322 -16.645 -4.286 1.00 82.38 86 LEU A N 1
ATOM 676 C CA . LEU A 1 86 ? -0.891 -15.332 -3.779 1.00 82.38 86 LEU A CA 1
ATOM 677 C C . LEU A 1 86 ? -0.905 -15.242 -2.237 1.00 82.38 86 LEU A C 1
ATOM 679 O O . LEU A 1 86 ? -1.407 -14.269 -1.671 1.00 82.38 86 LEU A O 1
ATOM 683 N N . GLU A 1 87 ? -0.335 -16.238 -1.550 1.00 81.81 87 GLU A N 1
ATOM 684 C CA . GLU A 1 87 ? -0.331 -16.399 -0.077 1.00 81.81 87 GLU A CA 1
ATOM 685 C C . GLU A 1 87 ? 0.066 -15.128 0.714 1.00 81.81 87 GLU A C 1
ATOM 687 O O . GLU A 1 87 ? -0.595 -14.755 1.692 1.00 81.81 87 GLU A O 1
ATOM 692 N N . GLU A 1 88 ? 1.106 -14.403 0.281 1.00 82.81 88 GLU A N 1
ATOM 693 C CA . GLU A 1 88 ? 1.524 -13.144 0.928 1.00 82.81 88 GLU A CA 1
ATOM 694 C C . GLU A 1 88 ? 0.429 -12.062 0.845 1.00 82.81 88 GLU A C 1
ATOM 696 O O . GLU A 1 88 ? 0.192 -11.320 1.804 1.00 82.81 88 GLU A O 1
ATOM 701 N N . ILE A 1 89 ? -0.283 -11.990 -0.287 1.00 83.81 89 ILE A N 1
ATOM 702 C CA . ILE A 1 89 ? -1.366 -11.024 -0.507 1.00 83.81 89 ILE A CA 1
ATOM 703 C C . ILE A 1 89 ? -2.623 -11.454 0.253 1.00 83.81 89 ILE A C 1
ATOM 705 O O . ILE A 1 89 ? -3.286 -10.594 0.826 1.00 83.81 89 ILE A O 1
ATOM 709 N N . GLN A 1 90 ? -2.920 -12.754 0.345 1.00 86.25 90 GLN A N 1
ATOM 710 C CA . GLN A 1 90 ? -3.996 -13.271 1.202 1.00 86.25 90 GLN A CA 1
ATOM 711 C C . GLN A 1 90 ? -3.759 -12.921 2.680 1.00 86.25 90 GLN A C 1
ATOM 713 O O . GLN A 1 90 ? -4.667 -12.449 3.365 1.00 86.25 90 GLN A O 1
ATOM 718 N N . THR A 1 91 ? -2.524 -13.074 3.167 1.00 88.69 91 THR A N 1
ATOM 719 C CA . THR A 1 91 ? -2.140 -12.724 4.547 1.00 88.69 91 THR A CA 1
ATOM 720 C C . THR A 1 91 ? -2.325 -11.226 4.822 1.00 88.69 91 THR A C 1
ATOM 722 O O . THR A 1 91 ? -2.869 -10.831 5.861 1.00 88.69 91 THR A O 1
ATOM 725 N N . LEU A 1 92 ? -1.938 -10.375 3.866 1.00 87.75 92 LEU A N 1
ATOM 726 C CA . LEU A 1 92 ? -2.186 -8.935 3.924 1.00 87.75 92 LEU A CA 1
ATOM 727 C C . LEU A 1 92 ? -3.689 -8.609 3.873 1.00 87.75 92 LEU A C 1
ATOM 729 O O . LEU A 1 92 ? -4.167 -7.819 4.685 1.00 87.75 92 LEU A O 1
ATOM 733 N N . ALA A 1 93 ? -4.442 -9.228 2.964 1.00 89.81 93 ALA A N 1
ATOM 734 C CA . ALA A 1 93 ? -5.880 -9.028 2.786 1.00 89.81 93 ALA A CA 1
ATOM 735 C C . ALA A 1 93 ? -6.680 -9.395 4.039 1.00 89.81 93 ALA A C 1
ATOM 737 O O . ALA A 1 93 ? -7.533 -8.616 4.473 1.00 89.81 93 ALA A O 1
ATOM 738 N N . LYS A 1 94 ? -6.347 -10.530 4.667 1.00 91.56 94 LYS A N 1
ATOM 739 C CA . LYS A 1 94 ? -6.879 -10.940 5.968 1.00 91.56 94 LYS A CA 1
ATOM 740 C C . LYS A 1 94 ? -6.623 -9.862 7.020 1.00 91.56 94 LYS A C 1
ATOM 742 O O . LYS A 1 94 ? -7.570 -9.362 7.617 1.00 91.56 94 LYS A O 1
ATOM 747 N N . THR A 1 95 ? -5.368 -9.436 7.171 1.00 92.44 95 THR A N 1
ATOM 748 C CA . THR A 1 95 ? -4.971 -8.423 8.165 1.00 92.44 95 THR A CA 1
ATOM 749 C C . THR A 1 95 ? -5.701 -7.090 7.959 1.00 92.44 95 THR A C 1
ATOM 751 O O . THR A 1 95 ? -6.233 -6.521 8.910 1.00 92.44 95 THR A O 1
ATOM 754 N N . LEU A 1 96 ? -5.767 -6.595 6.717 1.00 92.19 96 LEU A N 1
ATOM 755 C CA . LEU A 1 96 ? -6.457 -5.346 6.374 1.00 92.19 96 LEU A CA 1
ATOM 756 C C . LEU A 1 96 ? -7.979 -5.439 6.565 1.00 92.19 96 LEU A C 1
ATOM 758 O O . LEU A 1 96 ? -8.609 -4.447 6.923 1.00 92.19 96 LEU A O 1
ATOM 762 N N . THR A 1 97 ? -8.568 -6.620 6.361 1.00 93.06 97 THR A N 1
ATOM 763 C CA . THR A 1 97 ? -10.003 -6.865 6.567 1.00 93.06 97 THR A CA 1
ATOM 764 C C . THR A 1 97 ? -10.352 -6.967 8.052 1.00 93.06 97 THR A C 1
ATOM 766 O O . THR A 1 97 ? -11.281 -6.301 8.503 1.00 93.06 97 THR A O 1
ATOM 769 N N . GLU A 1 98 ? -9.591 -7.743 8.830 1.00 95.31 98 GLU A N 1
ATOM 770 C CA . GLU A 1 98 ? -9.784 -7.908 10.280 1.00 95.31 98 GLU A CA 1
ATOM 771 C C . GLU A 1 98 ? -9.576 -6.596 11.051 1.00 95.31 98 GLU A C 1
ATOM 773 O O . GLU A 1 98 ? -10.220 -6.364 12.072 1.00 95.31 98 GLU A O 1
ATOM 778 N N . ARG A 1 99 ? -8.692 -5.719 10.558 1.00 95.69 99 ARG A N 1
ATOM 779 C CA . ARG A 1 99 ? -8.358 -4.421 11.169 1.00 95.69 99 ARG A CA 1
ATOM 780 C C . ARG A 1 99 ? -9.042 -3.230 10.489 1.00 95.69 99 ARG A C 1
ATOM 782 O O . ARG A 1 99 ? -8.662 -2.091 10.755 1.00 95.69 99 ARG A O 1
ATOM 789 N N . ALA A 1 100 ? -10.031 -3.465 9.623 1.00 95.62 100 ALA A N 1
ATOM 790 C CA . ALA A 1 100 ? -10.626 -2.423 8.784 1.00 95.62 100 ALA A CA 1
ATOM 791 C C . ALA A 1 100 ? -11.169 -1.228 9.589 1.00 95.62 100 ALA A C 1
ATOM 793 O O . ALA A 1 100 ? -10.912 -0.087 9.213 1.00 95.62 100 ALA A O 1
ATOM 794 N N . SER A 1 101 ? -11.847 -1.466 10.720 1.00 94.69 101 SER A N 1
ATOM 795 C CA . SER A 1 101 ? -12.331 -0.404 11.621 1.00 94.69 101 SER A CA 1
ATOM 796 C C . SER A 1 101 ? -11.210 0.532 12.070 1.00 94.69 101 SER A C 1
ATOM 798 O O . SER A 1 101 ? -11.332 1.751 11.985 1.00 94.69 101 SER A O 1
ATOM 800 N N . ASP A 1 102 ? -10.097 -0.053 12.499 1.00 93.81 102 ASP A N 1
ATOM 801 C CA . ASP A 1 102 ? -8.986 0.650 13.132 1.00 93.81 102 ASP A CA 1
ATOM 802 C C . ASP A 1 102 ? -8.155 1.400 12.083 1.00 93.81 102 ASP A C 1
ATOM 804 O O . ASP A 1 102 ? -7.672 2.504 12.327 1.00 93.81 102 ASP A O 1
ATOM 808 N N . ILE A 1 103 ? -8.035 0.818 10.885 1.00 93.38 103 ILE A N 1
ATOM 809 C CA . ILE A 1 103 ? -7.404 1.439 9.716 1.00 93.38 103 ILE A CA 1
ATOM 810 C C . ILE A 1 103 ? -8.222 2.644 9.238 1.00 93.38 103 ILE A C 1
ATOM 812 O O . ILE A 1 103 ? -7.652 3.684 8.916 1.00 93.38 103 ILE A O 1
ATOM 816 N N . LEU A 1 104 ? -9.551 2.526 9.191 1.00 94.62 104 LEU A N 1
ATOM 817 C CA . LEU A 1 104 ? -10.432 3.593 8.710 1.00 94.62 104 LEU A CA 1
ATOM 818 C C . LEU A 1 104 ? -10.586 4.730 9.728 1.00 94.62 104 LEU A C 1
ATOM 820 O O . LEU A 1 104 ? -10.735 5.880 9.315 1.00 94.62 104 LEU A O 1
ATOM 824 N N . ALA A 1 105 ? -10.477 4.435 11.027 1.00 93.44 105 ALA A N 1
ATOM 825 C CA . ALA A 1 105 ? -10.491 5.429 12.101 1.00 93.44 105 ALA A CA 1
ATOM 826 C C . ALA A 1 105 ? -9.333 6.444 12.012 1.00 93.44 105 ALA A C 1
ATOM 828 O O . ALA A 1 105 ? -9.473 7.565 12.499 1.00 93.44 105 ALA A O 1
ATOM 829 N N . TYR A 1 106 ? -8.221 6.103 11.342 1.00 90.69 106 TYR A N 1
ATOM 830 C CA . TYR A 1 106 ? -7.143 7.051 11.025 1.00 90.69 106 TYR A CA 1
ATOM 831 C C . TYR A 1 106 ? -7.667 8.303 10.302 1.00 90.69 106 TYR A C 1
ATOM 833 O O . TYR A 1 106 ? -7.288 9.426 10.628 1.00 90.69 106 TYR A O 1
ATOM 841 N N . PHE A 1 107 ? -8.577 8.117 9.344 1.00 92.44 107 PHE A N 1
ATOM 842 C CA . PHE A 1 107 ? -9.119 9.208 8.532 1.00 92.44 107 PHE A CA 1
ATOM 843 C C . PHE A 1 107 ? -10.161 10.054 9.280 1.00 92.44 107 PHE A C 1
ATOM 845 O O . PHE A 1 107 ? -10.446 11.173 8.867 1.00 92.44 107 PHE A O 1
ATOM 852 N N . ASP A 1 108 ? -10.691 9.564 10.405 1.00 89.88 108 ASP A N 1
ATOM 853 C CA . ASP A 1 108 ? -11.613 10.320 11.262 1.00 89.88 108 ASP A CA 1
ATOM 854 C C . ASP A 1 108 ? -10.882 11.286 12.217 1.00 89.88 108 ASP A C 1
ATOM 856 O O . ASP A 1 108 ? -11.521 12.099 12.885 1.00 89.88 108 ASP A O 1
ATOM 860 N N . GLN A 1 109 ? -9.544 11.219 12.293 1.00 83.50 109 GLN A N 1
ATOM 861 C CA . GLN A 1 109 ? -8.724 11.975 13.248 1.00 83.50 109 GLN A CA 1
ATOM 862 C C . GLN A 1 109 ? -7.693 12.880 12.538 1.00 83.50 109 GLN A C 1
ATOM 864 O O . GLN A 1 109 ? -6.483 12.633 12.583 1.00 83.50 109 GLN A O 1
ATOM 869 N N . PRO A 1 110 ? -8.130 13.972 11.881 1.00 68.38 110 PRO A N 1
ATOM 870 C CA . PRO A 1 110 ? -7.233 14.841 11.127 1.00 68.38 110 PRO A CA 1
ATOM 871 C C . PRO A 1 110 ? -6.141 15.460 12.016 1.00 68.38 110 PRO A C 1
ATOM 873 O O . PRO A 1 110 ? -6.431 16.159 12.993 1.00 68.38 110 PRO A O 1
ATOM 876 N N . ARG A 1 111 ? -4.881 15.288 11.581 1.00 70.69 111 ARG A N 1
ATOM 877 C CA . ARG A 1 111 ? -3.614 15.720 12.220 1.00 70.69 111 ARG A CA 1
ATOM 878 C C . ARG A 1 111 ? -3.042 14.800 13.312 1.00 70.69 111 ARG A C 1
ATOM 880 O O . ARG A 1 111 ? -2.081 15.197 13.971 1.00 70.69 111 ARG A O 1
ATOM 887 N N . THR A 1 112 ? -3.523 13.565 13.483 1.00 76.38 112 THR A N 1
ATOM 888 C CA . THR A 1 112 ? -2.742 12.563 14.238 1.00 76.38 112 THR A CA 1
ATOM 889 C C . THR A 1 112 ? -1.442 12.239 13.504 1.00 76.38 112 THR A C 1
ATOM 891 O O . THR A 1 112 ? -1.464 11.967 12.304 1.00 76.38 112 THR A O 1
ATOM 894 N N . SER A 1 113 ? -0.310 12.234 14.212 1.00 76.94 113 SER A N 1
ATOM 895 C CA . SER A 1 113 ? 0.998 11.889 13.641 1.00 76.94 113 SER A CA 1
ATOM 896 C C . SER A 1 113 ? 1.657 10.748 14.409 1.00 76.94 113 SER A C 1
ATOM 898 O O . SER A 1 113 ? 1.501 10.632 15.623 1.00 76.94 113 SER A O 1
ATOM 900 N N . ASN A 1 114 ? 2.439 9.930 13.705 1.00 83.44 114 ASN A N 1
ATOM 901 C CA . ASN A 1 114 ? 3.226 8.852 14.308 1.00 83.44 114 ASN A CA 1
ATOM 902 C C . ASN A 1 114 ? 4.542 9.354 14.946 1.00 83.44 114 ASN A C 1
ATOM 904 O O . ASN A 1 114 ? 5.287 8.575 15.535 1.00 83.44 114 ASN A O 1
ATOM 908 N N . GLY A 1 115 ? 4.824 10.662 14.862 1.00 85.81 115 GLY A N 1
ATOM 909 C CA . GLY A 1 115 ? 6.080 11.281 15.296 1.00 85.81 115 GLY A CA 1
ATOM 910 C C . GLY A 1 115 ? 6.495 10.978 16.746 1.00 85.81 115 GLY A C 1
ATOM 911 O O . GLY A 1 115 ? 7.663 10.661 16.961 1.00 85.81 115 GLY A O 1
ATOM 912 N N . PRO A 1 116 ? 5.592 11.005 17.750 1.00 89.69 116 PRO A N 1
ATOM 913 C CA . PRO A 1 116 ? 5.938 10.619 19.121 1.00 89.69 116 PRO A CA 1
ATOM 914 C C . PRO A 1 116 ? 6.381 9.151 19.238 1.00 89.69 116 PRO A C 1
ATOM 916 O O . PRO A 1 116 ? 7.383 8.858 19.891 1.00 89.69 116 PRO A O 1
ATOM 919 N N . THR A 1 117 ? 5.678 8.238 18.561 1.00 89.31 117 THR A N 1
ATOM 920 C CA . THR A 1 117 ? 6.010 6.806 18.498 1.00 89.31 117 THR A CA 1
ATOM 921 C C . THR A 1 117 ? 7.353 6.584 17.804 1.00 89.31 117 THR A C 1
ATOM 923 O O . THR A 1 117 ? 8.204 5.854 18.305 1.00 89.31 117 THR A O 1
ATOM 926 N N . GLU A 1 118 ? 7.579 7.254 16.674 1.00 92.12 118 GLU A N 1
ATOM 927 C CA . GLU A 1 118 ? 8.826 7.187 15.905 1.00 92.12 118 GLU A CA 1
ATOM 928 C C . GLU A 1 118 ? 10.015 7.759 16.681 1.00 92.12 118 GLU A C 1
ATOM 930 O O . GLU A 1 118 ? 11.094 7.170 16.660 1.00 92.12 118 GLU A O 1
ATOM 935 N N . ALA A 1 119 ? 9.821 8.841 17.439 1.00 93.88 119 ALA A N 1
ATOM 936 C CA . ALA A 1 119 ? 10.849 9.403 18.311 1.00 93.88 119 ALA A CA 1
ATOM 937 C C . ALA A 1 119 ? 11.246 8.440 19.446 1.00 93.88 119 ALA A C 1
ATOM 939 O O . ALA A 1 119 ? 12.423 8.362 19.803 1.00 93.88 119 ALA A O 1
ATOM 940 N N . ILE A 1 120 ? 10.292 7.682 20.000 1.00 92.88 120 ILE A N 1
ATOM 941 C CA . ILE A 1 120 ? 10.575 6.626 20.985 1.00 92.88 120 ILE A CA 1
ATOM 942 C C . ILE A 1 120 ? 11.296 5.452 20.312 1.00 92.88 120 ILE A C 1
ATOM 944 O O . ILE A 1 120 ? 12.350 5.037 20.791 1.00 92.88 120 ILE A O 1
ATOM 948 N N . ASN A 1 121 ? 10.795 4.963 19.175 1.00 92.31 121 ASN A N 1
ATOM 949 C CA . ASN A 1 121 ? 11.407 3.853 18.442 1.00 92.31 121 ASN A CA 1
ATOM 950 C C . ASN A 1 121 ? 12.844 4.179 18.003 1.00 92.31 121 ASN A C 1
ATOM 952 O O . ASN A 1 121 ? 13.741 3.372 18.217 1.00 92.31 121 ASN A O 1
ATOM 956 N N . GLY A 1 122 ? 13.104 5.384 17.487 1.00 92.38 122 GLY A N 1
ATOM 957 C CA . GLY A 1 122 ? 14.452 5.828 17.120 1.00 92.38 122 GLY A CA 1
ATOM 958 C C . GLY A 1 122 ? 15.424 5.853 18.305 1.00 92.38 122 GLY A C 1
ATOM 959 O O . GLY A 1 122 ? 16.579 5.450 18.164 1.00 92.38 122 GLY A O 1
ATOM 960 N N . ARG A 1 123 ? 14.958 6.245 19.502 1.00 92.12 123 ARG A N 1
ATOM 961 C CA . ARG A 1 123 ? 15.752 6.148 20.742 1.00 92.12 123 ARG A CA 1
ATOM 962 C C . ARG A 1 123 ? 16.006 4.693 21.142 1.00 92.12 123 ARG A C 1
ATOM 964 O O . ARG A 1 123 ? 17.127 4.369 21.522 1.00 92.12 123 ARG A O 1
ATOM 971 N N . LEU A 1 124 ? 15.004 3.819 21.038 1.00 89.88 124 LEU A N 1
ATOM 972 C CA . LEU A 1 124 ? 15.146 2.391 21.342 1.00 89.88 124 LEU A CA 1
ATOM 973 C C . LEU A 1 124 ? 16.132 1.695 20.394 1.00 89.88 124 LEU A C 1
ATOM 975 O O . LEU A 1 124 ? 16.967 0.926 20.862 1.00 89.88 124 LEU A O 1
ATOM 979 N N . GLU A 1 125 ? 16.099 1.993 19.095 1.00 91.31 125 GLU A N 1
ATOM 980 C CA . GLU A 1 125 ? 17.061 1.444 18.130 1.00 91.31 125 GLU A CA 1
ATOM 981 C C . GLU A 1 125 ? 18.483 1.985 18.350 1.00 91.31 125 GLU A C 1
ATOM 983 O O . GLU A 1 125 ? 19.449 1.225 18.272 1.00 91.31 125 GLU A O 1
ATOM 988 N N . HIS A 1 126 ? 18.635 3.259 18.728 1.00 89.69 126 HIS A N 1
ATOM 989 C CA . HIS A 1 126 ? 19.937 3.797 19.135 1.00 89.69 126 HIS A CA 1
ATOM 990 C C . HIS A 1 126 ? 20.494 3.081 20.379 1.00 89.69 126 HIS A C 1
ATOM 992 O O . HIS A 1 126 ? 21.656 2.672 20.390 1.00 89.69 126 HIS A O 1
ATOM 998 N N . LEU A 1 127 ? 19.652 2.848 21.395 1.00 87.69 127 LEU A N 1
ATOM 999 C CA . LEU A 1 127 ? 20.022 2.083 22.589 1.00 87.69 127 LEU A CA 1
ATOM 1000 C C . LEU A 1 127 ? 20.378 0.626 22.255 1.00 87.69 127 LEU A C 1
ATOM 1002 O O . LEU A 1 127 ? 21.380 0.131 22.763 1.00 87.69 127 LEU A O 1
ATOM 1006 N N . ARG A 1 128 ? 19.631 -0.045 21.365 1.00 84.31 128 ARG A N 1
ATOM 1007 C CA . ARG A 1 128 ? 19.976 -1.392 20.864 1.00 84.31 128 ARG A CA 1
ATOM 1008 C C . ARG A 1 128 ? 21.339 -1.408 20.171 1.00 84.31 128 ARG A C 1
ATOM 1010 O O . ARG A 1 128 ? 22.097 -2.347 20.384 1.00 84.31 128 ARG A O 1
ATOM 1017 N N . GLY A 1 129 ? 21.659 -0.372 19.392 1.00 85.12 129 GLY A N 1
ATOM 1018 C CA . GLY A 1 129 ? 22.957 -0.205 18.732 1.00 85.12 129 GLY A CA 1
ATOM 1019 C C . GLY A 1 129 ? 24.130 -0.077 19.712 1.00 85.12 129 GLY A C 1
ATOM 1020 O O . GLY A 1 129 ? 25.174 -0.687 19.498 1.00 85.12 129 GLY A O 1
ATOM 1021 N N . ILE A 1 130 ? 23.945 0.662 20.811 1.00 85.00 130 ILE A N 1
ATOM 1022 C CA . ILE A 1 130 ? 24.937 0.775 21.897 1.00 85.00 130 ILE A CA 1
ATOM 1023 C C . ILE A 1 130 ? 25.013 -0.527 22.714 1.00 85.00 130 ILE A C 1
ATOM 1025 O O . ILE A 1 130 ? 26.084 -0.908 23.179 1.00 85.00 130 ILE A O 1
ATOM 1029 N N . ALA A 1 131 ? 23.892 -1.235 22.867 1.00 79.12 131 ALA A N 1
ATOM 1030 C CA . ALA A 1 131 ? 23.786 -2.449 23.669 1.00 79.12 131 ALA A CA 1
ATOM 1031 C C . ALA A 1 131 ? 24.238 -3.745 22.953 1.00 79.12 131 ALA A C 1
ATOM 1033 O O . ALA A 1 131 ? 24.000 -4.839 23.474 1.00 79.12 131 ALA A O 1
ATOM 1034 N N . LEU A 1 132 ? 24.904 -3.665 21.791 1.00 70.25 132 LEU A N 1
ATOM 1035 C CA . LEU A 1 132 ? 25.502 -4.837 21.138 1.00 70.25 132 LEU A CA 1
ATOM 1036 C C . LEU A 1 132 ? 26.559 -5.484 22.052 1.00 70.25 132 LEU A C 1
ATOM 1038 O O . LEU A 1 132 ? 27.671 -4.984 22.189 1.00 70.25 132 LEU A O 1
ATOM 1042 N N . GLY A 1 133 ? 26.210 -6.626 22.649 1.00 69.12 133 GLY A N 1
ATOM 1043 C CA . GLY A 1 133 ? 27.077 -7.381 23.562 1.00 69.12 133 GLY A CA 1
ATOM 1044 C C . GLY A 1 133 ? 26.541 -7.505 24.989 1.00 69.12 133 GLY A C 1
ATOM 1045 O O . GLY A 1 133 ? 27.050 -8.329 25.746 1.00 69.12 133 GLY A O 1
ATOM 1046 N N . PHE A 1 134 ? 25.482 -6.775 25.356 1.00 71.31 134 PHE A N 1
ATOM 1047 C CA . PHE A 1 134 ? 24.733 -7.104 26.568 1.00 71.31 134 PHE A CA 1
ATOM 1048 C C . PHE A 1 134 ? 24.056 -8.465 26.381 1.00 71.31 134 PHE A C 1
ATOM 1050 O O . PHE A 1 134 ? 23.417 -8.718 25.355 1.00 71.31 134 PHE A O 1
ATOM 1057 N N . ALA A 1 135 ? 24.185 -9.344 27.377 1.00 69.44 135 ALA A N 1
ATOM 1058 C CA . ALA A 1 135 ? 23.404 -10.572 27.419 1.00 69.44 135 ALA A CA 1
ATOM 1059 C C . ALA A 1 135 ? 21.911 -10.219 27.357 1.00 69.44 135 ALA A C 1
ATOM 1061 O O . ALA A 1 135 ? 21.479 -9.242 27.976 1.00 69.44 135 ALA A O 1
ATOM 1062 N N . GLN A 1 136 ? 21.121 -11.008 26.622 1.00 67.56 136 GLN A N 1
ATOM 1063 C CA . GLN A 1 136 ? 19.670 -10.844 26.642 1.00 67.56 136 GLN A CA 1
ATOM 1064 C C . GLN A 1 136 ? 19.201 -10.928 28.102 1.00 67.56 136 GLN A C 1
ATOM 1066 O O . GLN A 1 136 ? 19.523 -11.921 28.764 1.00 67.56 136 GLN A O 1
ATOM 1071 N N . PRO A 1 137 ? 18.464 -9.931 28.630 1.00 63.28 137 PRO A N 1
ATOM 1072 C CA . PRO A 1 137 ? 17.804 -10.117 29.910 1.00 63.28 137 PRO A CA 1
ATOM 1073 C C . PRO A 1 137 ? 16.889 -11.339 29.784 1.00 63.28 137 PRO A C 1
ATOM 1075 O O . PRO A 1 137 ? 16.213 -11.506 28.764 1.00 63.28 137 PRO A O 1
ATOM 1078 N N . GLY A 1 138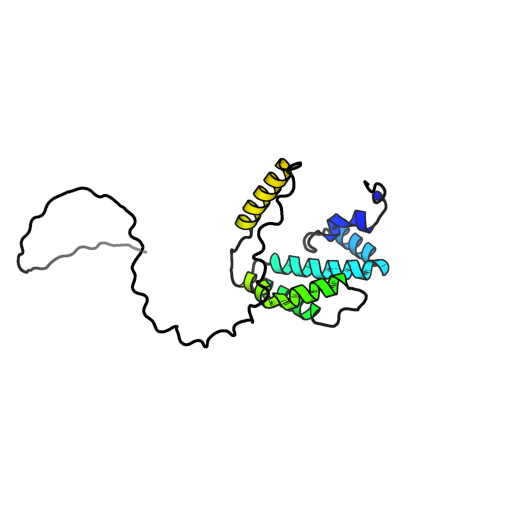 ? 16.892 -12.205 30.804 1.00 66.00 138 GLY A N 1
ATOM 1079 C CA . GLY A 1 138 ? 15.965 -13.337 30.865 1.00 66.00 138 GLY A CA 1
ATOM 1080 C C . GLY A 1 138 ? 14.528 -12.855 30.657 1.00 66.00 138 GLY A C 1
ATOM 1081 O O . GLY A 1 138 ? 14.234 -11.710 31.003 1.00 66.00 138 GLY A O 1
ATOM 1082 N N . GLN A 1 139 ? 13.683 -13.704 30.051 1.00 58.38 139 GLN A N 1
ATOM 1083 C CA . GLN A 1 139 ? 12.346 -13.354 29.541 1.00 58.38 139 GLN A CA 1
ATOM 1084 C C . GLN A 1 139 ? 11.692 -12.209 30.323 1.00 58.38 139 GLN A C 1
ATOM 1086 O O . GLN A 1 139 ? 11.371 -12.359 31.505 1.00 58.38 139 GLN A O 1
ATOM 1091 N N . LEU A 1 140 ? 11.493 -11.070 29.643 1.00 60.41 140 LEU A N 1
ATOM 1092 C CA . LEU A 1 140 ? 10.730 -9.951 30.192 1.00 60.41 140 LEU A CA 1
ATOM 1093 C C . LEU A 1 140 ? 9.406 -10.494 30.724 1.00 60.41 140 LEU A C 1
ATOM 1095 O O . LEU A 1 140 ? 8.770 -11.308 30.058 1.00 60.41 140 LEU A O 1
ATOM 1099 N N . HIS A 1 141 ? 9.046 -10.074 31.935 1.00 53.09 141 HIS A N 1
ATOM 1100 C CA . HIS A 1 141 ? 8.074 -10.757 32.782 1.00 53.09 141 HIS A CA 1
ATOM 1101 C C . HIS A 1 141 ? 6.688 -10.843 32.121 1.00 53.09 141 HIS A C 1
ATOM 1103 O O . HIS A 1 141 ? 5.831 -9.979 32.308 1.00 53.09 141 HIS A O 1
ATOM 1109 N N . HIS A 1 142 ? 6.454 -11.907 31.351 1.00 52.81 142 HIS A N 1
ATOM 1110 C CA . HIS A 1 142 ? 5.115 -12.315 30.972 1.00 52.81 142 HIS A CA 1
ATOM 1111 C C . HIS A 1 142 ? 4.412 -12.736 32.267 1.00 52.81 142 HIS A C 1
ATOM 1113 O O . HIS A 1 142 ? 4.913 -13.646 32.933 1.00 52.81 142 HIS A O 1
ATOM 1119 N N . PRO A 1 143 ? 3.280 -12.118 32.655 1.00 46.59 143 PRO A N 1
ATOM 1120 C CA . PRO A 1 143 ? 2.474 -12.646 33.742 1.00 46.59 143 PRO A CA 1
ATOM 1121 C C . PRO A 1 143 ? 1.971 -14.022 33.304 1.00 46.59 143 PRO A C 1
ATOM 1123 O O . PRO A 1 143 ? 1.063 -14.139 32.481 1.00 46.59 143 PRO A O 1
ATOM 1126 N N . GLN A 1 144 ? 2.630 -15.065 33.804 1.00 48.78 144 GLN A N 1
ATOM 1127 C CA . GLN A 1 144 ? 2.342 -16.442 33.444 1.00 48.78 144 GLN A CA 1
ATOM 1128 C C . GLN A 1 144 ? 0.898 -16.742 33.870 1.00 48.78 144 GLN A C 1
ATOM 1130 O O . GLN A 1 144 ? 0.590 -16.613 35.059 1.00 48.78 144 GLN A O 1
ATOM 1135 N N . PRO A 1 145 ? -0.016 -17.085 32.940 1.00 46.66 145 PRO A N 1
ATOM 1136 C CA . PRO A 1 145 ? -1.410 -17.298 33.294 1.00 46.66 145 PRO A CA 1
ATOM 1137 C C . PRO A 1 145 ? -1.489 -18.472 34.268 1.00 46.66 145 PRO A C 1
ATOM 1139 O O . PRO A 1 145 ? -1.132 -19.601 33.928 1.00 46.66 145 PRO A O 1
ATOM 1142 N N . HIS A 1 146 ? -1.918 -18.194 35.502 1.00 48.16 146 HIS A N 1
ATOM 1143 C CA . HIS A 1 146 ? -2.040 -19.216 36.535 1.00 48.16 146 HIS A CA 1
ATOM 1144 C C . HIS A 1 146 ? -2.953 -20.348 36.029 1.00 48.16 146 HIS A C 1
ATOM 1146 O O . HIS A 1 146 ? 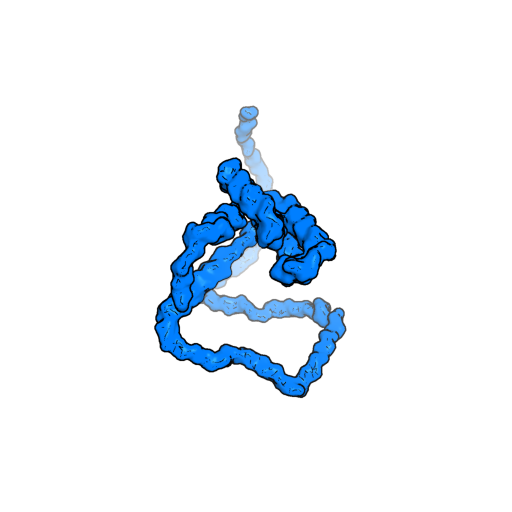-4.044 -20.052 35.530 1.00 48.16 146 HIS A O 1
ATOM 1152 N N . PRO A 1 147 ? -2.567 -21.630 36.178 1.00 47.97 147 PRO A N 1
ATOM 1153 C CA . PRO A 1 147 ? -3.197 -22.746 35.460 1.00 47.97 147 PRO A CA 1
ATOM 1154 C C . PRO A 1 147 ? -4.667 -23.023 35.826 1.00 47.97 147 PRO A C 1
ATOM 1156 O O . PRO A 1 147 ? -5.306 -23.862 35.194 1.00 47.97 147 PRO A O 1
ATOM 1159 N N . HIS A 1 148 ? -5.226 -22.323 36.820 1.00 47.94 148 HIS A N 1
ATOM 1160 C CA . HIS A 1 148 ? -6.589 -22.515 37.323 1.00 47.94 148 HIS A CA 1
ATOM 1161 C C . HIS A 1 148 ? -7.362 -21.196 37.487 1.00 47.94 148 HIS A C 1
ATOM 1163 O O . HIS A 1 148 ? -7.970 -20.947 38.528 1.00 47.94 148 HIS A O 1
ATOM 1169 N N . ARG A 1 149 ? -7.370 -20.338 36.458 1.00 45.12 149 ARG A N 1
ATOM 1170 C CA . ARG A 1 149 ? -8.327 -19.221 36.380 1.00 45.12 149 ARG A CA 1
ATOM 1171 C C . ARG A 1 149 ? -9.242 -19.379 35.170 1.00 45.12 149 ARG A C 1
ATOM 1173 O O . ARG A 1 149 ? -8.889 -18.996 34.059 1.00 45.12 149 ARG A O 1
ATOM 1180 N N . THR A 1 150 ? -10.432 -19.928 35.406 1.00 48.97 150 THR A N 1
ATOM 1181 C CA . THR A 1 150 ? -11.538 -19.920 34.439 1.00 48.97 150 THR A CA 1
ATOM 1182 C C . THR A 1 150 ? -11.770 -18.485 33.951 1.00 48.97 150 THR A C 1
ATOM 1184 O O . THR A 1 150 ? -11.803 -17.582 34.797 1.00 48.97 150 THR A O 1
ATOM 1187 N N . PRO A 1 151 ? -11.941 -18.237 32.638 1.00 39.69 151 PRO A N 1
ATOM 1188 C CA . PRO A 1 151 ? -12.300 -16.915 32.142 1.00 39.69 151 PRO A CA 1
ATOM 1189 C C . PRO A 1 151 ? -13.607 -16.461 32.796 1.00 39.69 151 PRO A C 1
ATOM 1191 O O . PRO A 1 151 ? -14.663 -17.050 32.568 1.00 39.69 151 PRO A O 1
ATOM 1194 N N . GLN A 1 152 ? -13.530 -15.438 33.647 1.00 50.12 152 GLN A N 1
ATOM 1195 C CA . GLN A 1 152 ? -14.724 -14.841 34.231 1.00 50.12 152 GLN A CA 1
ATOM 1196 C C . GLN A 1 152 ? -15.495 -14.131 33.121 1.00 50.12 152 GLN A C 1
ATOM 1198 O O . GLN A 1 152 ? -14.943 -13.293 32.405 1.00 50.12 152 GLN A O 1
ATOM 1203 N N . ARG A 1 153 ? -16.772 -14.489 32.976 1.00 44.44 153 ARG A N 1
ATOM 1204 C CA . ARG A 1 153 ? -17.707 -13.780 32.101 1.00 44.44 153 ARG A CA 1
ATOM 1205 C C . ARG A 1 153 ? -17.783 -12.319 32.576 1.00 44.44 153 ARG A C 1
ATOM 1207 O O . ARG A 1 153 ? -17.790 -12.111 33.791 1.00 44.44 153 ARG A O 1
ATOM 1214 N N . PRO A 1 154 ? -17.834 -11.315 31.681 1.00 43.22 154 PRO A N 1
ATOM 1215 C CA . PRO A 1 154 ? -18.027 -9.934 32.110 1.00 43.22 154 PRO A CA 1
ATOM 1216 C C . PRO A 1 154 ? -19.302 -9.827 32.962 1.00 43.22 154 PRO A C 1
ATOM 1218 O O . PRO A 1 154 ? -20.317 -10.403 32.559 1.00 43.22 154 PRO A O 1
ATOM 1221 N N . PRO A 1 155 ? -19.272 -9.150 34.125 1.00 48.41 155 PRO A N 1
ATOM 1222 C CA . PRO A 1 155 ? -20.486 -8.875 34.883 1.00 48.41 155 PRO A CA 1
ATOM 1223 C C . PRO A 1 155 ? -21.390 -7.926 34.089 1.00 48.41 155 PRO A C 1
ATOM 1225 O O . PRO A 1 155 ? -20.899 -7.068 33.352 1.00 48.41 155 PRO A O 1
ATOM 1228 N N . ASP A 1 156 ? -22.705 -8.076 34.239 1.00 47.56 156 ASP A N 1
ATOM 1229 C CA . ASP A 1 156 ? -23.676 -7.278 33.491 1.00 47.56 156 ASP A CA 1
ATOM 1230 C C . ASP A 1 156 ? -23.546 -5.773 33.791 1.00 47.56 156 ASP A C 1
ATOM 1232 O O . ASP A 1 156 ? -23.377 -5.340 34.934 1.00 47.56 156 ASP A O 1
ATOM 1236 N N . ASN A 1 157 ? -23.640 -4.959 32.736 1.00 46.19 157 ASN A N 1
ATOM 1237 C CA . ASN A 1 157 ? -23.417 -3.513 32.777 1.00 46.19 157 ASN A CA 1
ATOM 1238 C C . ASN A 1 157 ? -24.524 -2.770 33.551 1.00 46.19 157 ASN A C 1
ATOM 1240 O O . ASN A 1 157 ? -25.446 -2.235 32.940 1.00 46.19 157 ASN A O 1
ATOM 1244 N N . ASN A 1 158 ? -24.419 -2.687 34.881 1.00 43.97 158 ASN A N 1
ATOM 1245 C CA . ASN A 1 158 ? -25.388 -1.951 35.712 1.00 43.97 158 ASN A CA 1
ATOM 1246 C C . ASN A 1 158 ? -24.759 -1.023 36.774 1.00 43.97 158 ASN A C 1
ATOM 1248 O O . ASN A 1 158 ? -25.441 -0.541 37.676 1.00 43.97 158 ASN A O 1
ATOM 1252 N N . HIS A 1 159 ? -23.454 -0.742 36.677 1.00 42.25 159 HIS A N 1
ATOM 1253 C CA . HIS A 1 159 ? -22.709 0.036 37.681 1.00 42.25 159 HIS A CA 1
ATOM 1254 C C . HIS A 1 159 ? -22.439 1.505 37.303 1.00 42.25 159 HIS A C 1
ATOM 1256 O O . HIS A 1 159 ? -21.773 2.208 38.057 1.00 42.25 159 HIS A O 1
ATOM 1262 N N . LEU A 1 160 ? -22.957 1.998 36.170 1.00 41.91 160 LEU A N 1
ATOM 1263 C CA . LEU A 1 160 ? -22.653 3.352 35.672 1.00 41.91 160 LEU A CA 1
ATOM 1264 C C . LEU A 1 160 ? -23.405 4.502 36.379 1.00 41.91 160 LEU A C 1
ATOM 1266 O O . LEU A 1 160 ? -23.119 5.663 36.107 1.00 41.91 160 LEU A O 1
ATOM 1270 N N . ASN A 1 161 ? -24.328 4.200 37.298 1.00 41.00 161 ASN A N 1
ATOM 1271 C CA . ASN A 1 161 ? -25.131 5.191 38.026 1.00 41.00 161 ASN A CA 1
ATOM 1272 C C . ASN A 1 161 ? -24.642 5.394 39.471 1.00 41.00 161 ASN A C 1
ATOM 1274 O O . ASN A 1 161 ? -25.404 5.218 40.419 1.00 41.00 161 ASN A O 1
ATOM 1278 N N . GLN A 1 162 ? -23.371 5.764 39.647 1.00 36.28 162 GLN A N 1
ATOM 1279 C CA . GLN A 1 162 ? -22.851 6.254 40.929 1.00 36.28 162 GLN A CA 1
ATOM 1280 C C . GLN A 1 162 ? -22.115 7.589 40.720 1.00 36.28 162 GLN A C 1
ATOM 1282 O O . GLN A 1 162 ? -21.174 7.637 39.925 1.00 36.28 162 GLN A O 1
ATOM 1287 N N . PRO A 1 163 ? -22.521 8.684 41.394 1.00 34.03 163 PRO A N 1
ATOM 1288 C CA . PRO A 1 163 ? -21.850 9.973 41.268 1.00 34.03 163 PRO A CA 1
ATOM 1289 C C . PRO A 1 163 ? -20.479 9.928 41.953 1.00 34.03 163 PRO A C 1
ATOM 1291 O O . PRO A 1 163 ? -20.369 9.653 43.147 1.00 34.03 163 PRO A O 1
ATOM 1294 N N . ILE A 1 164 ? -19.421 10.213 41.194 1.00 38.38 164 ILE A N 1
ATOM 1295 C CA . ILE A 1 164 ? -18.046 10.211 41.701 1.00 38.38 164 ILE A CA 1
ATOM 1296 C C . ILE A 1 164 ? -17.794 11.518 42.466 1.00 38.38 164 ILE A C 1
ATOM 1298 O O . ILE A 1 164 ? -17.645 12.580 41.861 1.00 38.38 164 ILE A O 1
ATOM 1302 N N . SER A 1 165 ? -17.725 11.444 43.797 1.00 31.28 165 SER A N 1
ATOM 1303 C CA . SER A 1 165 ? -17.311 12.573 44.642 1.00 31.28 165 SER A CA 1
ATOM 1304 C C . SER A 1 165 ? -15.856 12.977 44.349 1.00 31.28 165 SER A C 1
ATOM 1306 O O . SER A 1 165 ? -14.972 12.118 44.403 1.00 31.28 165 SER A O 1
ATOM 1308 N N . PRO A 1 166 ? -15.564 14.263 44.075 1.00 37.31 166 PRO A N 1
ATOM 1309 C CA . PRO A 1 166 ? -14.230 14.701 43.692 1.00 37.31 166 PRO A CA 1
ATOM 1310 C C . PRO A 1 166 ? -13.352 14.965 44.921 1.00 37.31 166 PRO A C 1
ATOM 1312 O O . PRO A 1 166 ? -13.355 16.057 45.484 1.00 37.31 166 PRO A O 1
ATOM 1315 N N . THR A 1 167 ? -12.527 13.985 45.281 1.00 35.41 167 THR A N 1
ATOM 1316 C CA . THR A 1 167 ? -11.379 14.193 46.171 1.00 35.41 167 THR A CA 1
ATOM 1317 C C . THR A 1 167 ? -10.158 13.517 45.555 1.00 35.41 167 THR A C 1
ATOM 1319 O O . THR A 1 167 ? -10.264 12.368 45.145 1.00 35.41 167 THR A O 1
ATOM 1322 N N . TYR A 1 168 ? -9.034 14.251 45.526 1.00 30.00 168 TYR A N 1
ATOM 1323 C CA . TYR A 1 168 ? -7.641 13.868 45.194 1.00 30.00 168 TYR A CA 1
ATOM 1324 C C . TYR A 1 168 ? -6.987 14.623 44.022 1.00 30.00 168 TYR A C 1
ATOM 1326 O O . TYR A 1 168 ? -6.425 14.004 43.131 1.00 30.00 168 TYR A O 1
ATOM 1334 N N . HIS A 1 169 ? -6.932 15.959 44.096 1.00 33.00 169 HIS A N 1
ATOM 1335 C CA . HIS A 1 169 ? -5.849 16.750 43.482 1.00 33.00 169 HIS A CA 1
ATOM 13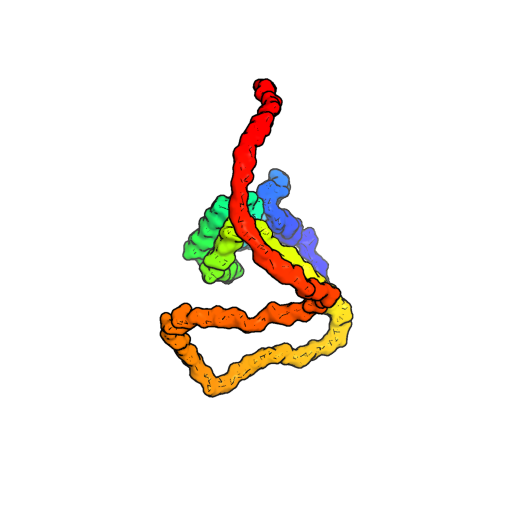36 C C . HIS A 1 169 ? -5.557 18.019 44.305 1.00 33.00 169 HIS A C 1
ATOM 1338 O O . HIS A 1 169 ? -5.854 19.135 43.891 1.00 33.00 169 HIS A O 1
ATOM 1344 N N . THR A 1 170 ? -4.951 17.859 45.484 1.00 31.38 170 THR A N 1
ATOM 1345 C CA . THR A 1 170 ? -4.356 18.976 46.238 1.00 31.38 170 THR A CA 1
ATOM 1346 C C . THR A 1 170 ? -2.880 19.115 45.869 1.00 31.38 170 THR A C 1
ATOM 1348 O O . THR A 1 170 ? -2.002 18.539 46.511 1.00 31.38 170 THR A O 1
ATOM 1351 N N . LEU A 1 171 ? -2.601 19.890 44.817 1.00 32.66 171 LEU A N 1
ATOM 1352 C CA . LEU A 1 171 ? -1.254 20.407 44.579 1.00 32.66 171 LEU A CA 1
ATOM 1353 C C . LEU A 1 171 ? -0.894 21.386 45.705 1.00 32.66 171 LEU A C 1
ATOM 1355 O O . LEU A 1 171 ? -1.673 22.275 46.047 1.00 32.66 171 LEU A O 1
ATOM 1359 N N . LYS A 1 172 ? 0.285 21.199 46.301 1.00 29.36 172 LYS A N 1
ATOM 1360 C CA . LYS A 1 172 ? 0.828 22.082 47.335 1.00 29.36 172 LYS A CA 1
ATOM 1361 C C . LYS A 1 172 ? 1.319 23.377 46.684 1.00 29.36 172 LYS A C 1
ATOM 1363 O O . LYS A 1 172 ? 2.413 23.397 46.130 1.00 29.36 172 LYS A O 1
ATOM 1368 N N . HIS A 1 173 ? 0.534 24.443 46.797 1.00 32.44 173 HIS A N 1
ATOM 1369 C CA . HIS A 1 173 ? 1.022 25.811 46.646 1.00 32.44 173 HIS A CA 1
ATOM 1370 C C . HIS A 1 173 ? 0.998 26.491 48.016 1.00 32.44 173 HIS A C 1
ATOM 1372 O O . HIS A 1 173 ? -0.045 26.544 48.666 1.00 32.44 173 HIS A O 1
ATOM 1378 N N . GLU A 1 174 ? 2.160 26.966 48.458 1.00 33.66 174 GLU A N 1
ATOM 1379 C CA . GLU A 1 174 ? 2.255 27.959 49.526 1.00 33.66 174 GLU A CA 1
ATOM 1380 C C . GLU A 1 174 ? 2.029 29.342 48.904 1.00 33.66 174 GLU A C 1
ATOM 1382 O O . GLU A 1 174 ? 2.655 29.677 47.902 1.00 33.66 174 GLU A O 1
ATOM 1387 N N . GLU A 1 175 ? 1.142 30.132 49.503 1.00 33.59 175 GLU A N 1
ATOM 1388 C CA . GLU A 1 175 ? 0.900 31.546 49.189 1.00 33.59 175 GLU A CA 1
ATOM 1389 C C . GLU A 1 175 ? 0.927 32.337 50.516 1.00 33.59 175 GLU A C 1
ATOM 1391 O O . GLU A 1 175 ? 0.628 31.768 51.574 1.00 33.59 175 GLU A O 1
ATOM 1396 N N . PRO A 1 176 ? 1.347 33.616 50.509 1.00 32.84 176 PRO A N 1
ATOM 1397 C CA . PRO A 1 176 ? 1.781 34.320 51.712 1.00 32.84 176 PRO A CA 1
ATOM 1398 C C . PRO A 1 176 ? 0.643 34.926 52.550 1.00 32.84 176 PRO A C 1
ATOM 1400 O O . PRO A 1 176 ? -0.464 35.197 52.090 1.00 32.84 176 PRO A O 1
ATOM 1403 N N . VAL A 1 177 ? 0.962 35.210 53.815 1.00 35.72 177 VAL A N 1
ATOM 1404 C CA . VAL A 1 177 ? 0.059 35.826 54.800 1.00 35.72 177 VAL A CA 1
ATOM 1405 C C . VAL A 1 177 ? -0.196 37.306 54.497 1.00 35.72 177 VAL A C 1
ATOM 1407 O O . VAL A 1 177 ? 0.737 38.105 54.518 1.00 35.72 177 VAL A O 1
ATOM 1410 N N . THR A 1 178 ? -1.467 37.703 54.372 1.00 30.36 178 THR A N 1
ATOM 1411 C CA . THR A 1 178 ? -1.945 39.074 54.658 1.00 30.36 178 THR A CA 1
ATOM 1412 C C . THR A 1 178 ? -3.338 39.045 55.305 1.00 30.36 178 THR A C 1
ATOM 1414 O O . THR A 1 178 ? -4.100 38.100 55.113 1.00 30.36 178 THR A O 1
ATOM 1417 N N . GLY A 1 179 ? -3.623 40.022 56.176 1.00 28.84 179 GLY A N 1
ATOM 1418 C CA . GLY A 1 179 ? -4.685 39.932 57.190 1.00 28.84 179 GLY A CA 1
ATOM 1419 C C . GLY A 1 179 ? -6.060 40.513 56.826 1.00 28.84 179 GLY A C 1
ATOM 1420 O O . GLY A 1 179 ? -6.221 41.260 55.866 1.00 28.84 179 GLY A O 1
ATOM 1421 N N . SER A 1 180 ? -7.046 40.173 57.660 1.00 31.33 180 SER A N 1
ATOM 1422 C CA . SER A 1 180 ? -8.462 40.561 57.560 1.00 31.33 180 SER A CA 1
ATOM 1423 C C . SER A 1 180 ? -8.775 42.005 57.976 1.00 31.33 180 SER A C 1
ATOM 1425 O O . SER A 1 180 ? -8.193 42.494 58.940 1.00 31.33 180 SER A O 1
ATOM 1427 N N . GLN A 1 181 ? -9.806 42.595 57.352 1.00 32.12 181 GLN A N 1
ATOM 1428 C CA . GLN A 1 181 ? -10.883 43.459 57.907 1.00 32.12 181 GLN A CA 1
ATOM 1429 C C . GLN A 1 181 ? -11.786 43.863 56.712 1.00 32.12 181 GLN A C 1
ATOM 1431 O O . GLN A 1 181 ? -11.243 44.225 55.676 1.00 32.12 181 GLN A O 1
ATOM 1436 N N . ASP A 1 182 ? -13.117 43.736 56.620 1.00 29.75 182 ASP A N 1
ATOM 1437 C CA . ASP A 1 182 ? -14.311 43.762 57.498 1.00 29.75 182 ASP A CA 1
ATOM 1438 C C . ASP A 1 182 ? -15.217 44.989 57.180 1.00 29.75 182 ASP A C 1
ATOM 1440 O O . ASP A 1 182 ? -14.751 46.075 56.852 1.00 29.75 182 ASP A O 1
ATOM 1444 N N . THR A 1 183 ? -16.534 44.797 57.320 1.00 33.97 183 THR A N 1
ATOM 1445 C CA . THR A 1 183 ? -17.659 45.763 57.320 1.00 33.97 183 THR A CA 1
ATOM 1446 C C . THR A 1 183 ? -18.314 46.274 56.008 1.00 33.97 183 THR A C 1
ATOM 1448 O O . THR A 1 183 ? -17.848 47.156 55.300 1.00 33.97 183 THR A O 1
ATOM 1451 N N . ARG A 1 184 ? -19.532 45.746 55.786 1.00 31.41 184 ARG A N 1
ATOM 1452 C CA . ARG A 1 184 ? -20.814 46.350 55.315 1.00 31.41 184 ARG A CA 1
ATOM 1453 C C . ARG A 1 184 ? -20.853 47.862 54.959 1.00 31.41 184 ARG A C 1
ATOM 1455 O O . ARG A 1 184 ? -20.503 48.657 55.825 1.00 31.41 184 ARG A O 1
ATOM 1462 N N . ARG A 1 185 ? -21.586 48.253 53.884 1.00 32.16 185 ARG A N 1
ATOM 1463 C CA . ARG A 1 185 ? -22.730 49.229 53.913 1.00 32.16 185 ARG A CA 1
ATOM 1464 C C . ARG A 1 185 ? -23.521 49.361 52.575 1.00 32.16 185 ARG A C 1
ATOM 1466 O O . ARG A 1 185 ? -23.013 49.067 51.506 1.00 32.16 185 ARG A O 1
ATOM 1473 N N . SER A 1 186 ? -24.771 49.808 52.739 1.00 29.88 186 SER A N 1
ATOM 1474 C CA . SER A 1 186 ? -25.928 50.195 51.896 1.00 29.88 186 SER A CA 1
ATOM 1475 C C . SER A 1 186 ? -25.827 50.773 50.456 1.00 29.88 186 SER A C 1
ATOM 1477 O O . SER A 1 186 ? -24.782 51.152 49.948 1.00 29.88 186 SER A O 1
ATOM 1479 N N . THR A 1 187 ? -27.031 50.860 49.866 1.00 29.88 187 THR A N 1
ATOM 1480 C CA . THR A 1 187 ? -27.503 51.157 48.488 1.00 29.88 187 THR A CA 1
ATOM 1481 C C . THR A 1 187 ? -27.591 52.678 48.106 1.00 29.88 187 THR A C 1
ATOM 1483 O O . THR A 1 187 ? -27.170 53.504 48.909 1.00 29.88 187 THR A O 1
ATOM 1486 N N . PRO A 1 188 ? -28.199 53.072 46.948 1.00 49.91 188 PRO A N 1
ATOM 1487 C CA . PRO A 1 188 ? -27.647 53.690 45.705 1.00 49.91 188 PRO A CA 1
ATOM 1488 C C . PRO A 1 188 ? -27.776 55.264 45.699 1.00 49.91 188 PRO A C 1
ATOM 1490 O O . PRO A 1 188 ? -27.702 55.794 46.805 1.00 49.91 188 PRO A O 1
ATOM 1493 N N . PRO A 1 189 ? -28.034 56.074 44.612 1.00 46.34 189 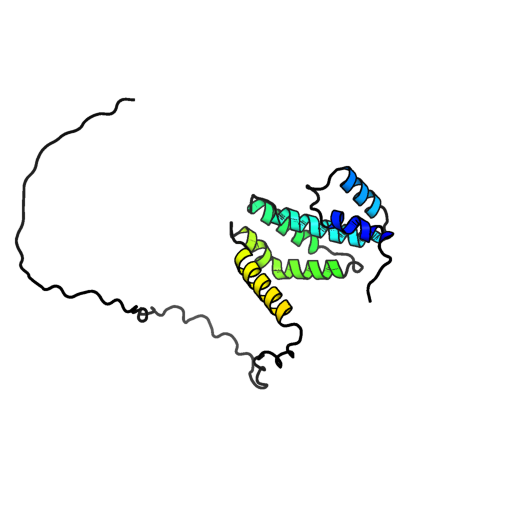PRO A N 1
ATOM 1494 C CA . PRO A 1 189 ? -28.142 55.889 43.133 1.00 46.34 189 PRO A CA 1
ATOM 1495 C C . PRO A 1 189 ? -27.520 57.034 42.239 1.00 46.34 189 PRO A C 1
ATOM 1497 O O . PRO A 1 189 ? -26.739 57.846 42.712 1.00 46.34 189 PRO A O 1
ATOM 1500 N N . ILE A 1 190 ? -27.979 57.137 40.965 1.00 30.06 190 ILE A N 1
ATOM 1501 C CA . ILE A 1 190 ? -28.066 58.321 40.040 1.00 30.06 190 ILE A CA 1
ATOM 1502 C C . ILE A 1 190 ? -27.127 58.381 38.796 1.00 30.06 190 ILE A C 1
ATOM 1504 O O . ILE A 1 190 ? -26.004 58.857 38.839 1.00 30.06 190 ILE A O 1
ATOM 1508 N N . ARG A 1 191 ? -27.705 57.987 37.643 1.00 28.91 191 ARG A N 1
ATOM 1509 C CA . ARG A 1 191 ? -27.903 58.723 36.356 1.00 28.91 191 ARG A CA 1
ATOM 1510 C C . ARG A 1 191 ? -26.812 59.675 35.769 1.00 28.91 191 ARG A C 1
ATOM 1512 O O . ARG A 1 191 ? -26.447 60.674 36.376 1.00 28.91 191 ARG A O 1
ATOM 1519 N N . THR A 1 192 ? -26.629 59.527 34.440 1.00 33.09 192 THR A N 1
ATOM 1520 C CA . THR A 1 192 ? -26.544 60.546 33.336 1.00 33.09 192 THR A CA 1
ATOM 1521 C C . THR A 1 192 ? -25.239 60.685 32.503 1.00 33.09 192 THR A C 1
ATOM 1523 O O . THR A 1 192 ? -24.164 60.909 33.032 1.00 33.09 192 THR A O 1
ATOM 1526 N N . ALA A 1 193 ? -25.433 60.728 31.167 1.00 34.53 193 ALA A N 1
ATOM 1527 C CA . ALA A 1 193 ? -24.710 61.518 30.138 1.00 34.53 193 ALA A CA 1
ATOM 1528 C C . ALA A 1 193 ? -23.447 60.990 29.386 1.00 34.53 193 ALA A C 1
ATOM 1530 O O . ALA A 1 193 ? -22.315 61.340 29.686 1.00 34.53 193 ALA A O 1
ATOM 1531 N N . ARG A 1 194 ? -23.706 60.376 28.214 1.00 31.61 194 ARG A N 1
ATOM 1532 C CA . ARG A 1 194 ? -23.433 60.941 26.859 1.00 31.61 194 ARG A CA 1
ATOM 1533 C C . ARG A 1 194 ? -21.988 61.317 26.435 1.00 31.61 194 ARG A C 1
ATOM 1535 O O . ARG A 1 194 ? -21.573 62.455 26.639 1.00 31.61 194 ARG A O 1
ATOM 1542 N N . ARG A 1 195 ? -21.399 60.516 25.524 1.00 36.28 195 ARG A N 1
ATOM 1543 C CA . ARG A 1 195 ? -20.804 61.006 24.247 1.00 36.28 195 ARG A CA 1
ATOM 1544 C C . ARG A 1 195 ? -20.529 59.878 23.230 1.00 36.28 195 ARG A C 1
ATOM 1546 O O . ARG A 1 195 ? -19.970 58.855 23.595 1.00 36.28 195 ARG A O 1
ATOM 1553 N N . GLN A 1 196 ? -20.888 60.097 21.959 1.00 38.25 196 GLN A N 1
ATOM 1554 C CA . GLN A 1 196 ? -20.251 59.435 20.799 1.00 38.25 196 GLN A CA 1
ATOM 1555 C C . GLN A 1 196 ? -18.981 60.232 20.403 1.00 38.25 196 GLN A C 1
ATOM 1557 O O . GLN A 1 196 ? -18.799 61.340 20.927 1.00 38.25 196 GLN A O 1
ATOM 1562 N N . PRO A 1 197 ? -18.121 59.731 19.490 1.00 46.47 197 PRO A N 1
ATOM 1563 C CA . PRO A 1 197 ? -18.354 60.031 18.064 1.00 46.47 197 PRO A CA 1
ATOM 1564 C C . PRO A 1 197 ? -17.962 58.936 17.035 1.00 46.47 197 PRO A C 1
ATOM 1566 O O . PRO A 1 197 ? -16.970 58.238 17.189 1.00 46.47 197 PRO A O 1
ATOM 1569 N N . SER A 1 198 ? -18.729 58.912 15.939 1.00 35.50 198 SER A N 1
ATOM 1570 C CA . SER A 1 198 ? -18.300 58.838 14.524 1.00 35.50 198 SER A CA 1
ATOM 1571 C C . SER A 1 198 ? -17.296 57.783 14.012 1.00 35.50 198 SER A C 1
ATOM 1573 O O . SER A 1 198 ? -16.105 57.850 14.297 1.00 35.50 198 SER A O 1
ATOM 1575 N N . GLN A 1 199 ? -17.737 57.008 13.010 1.00 39.69 199 GLN A N 1
ATOM 1576 C CA . GLN A 1 199 ? -16.919 56.649 11.837 1.00 39.69 199 GLN A CA 1
ATOM 1577 C C . GLN A 1 199 ? -17.728 56.826 10.534 1.00 39.69 199 GLN A C 1
ATOM 1579 O O . GLN A 1 199 ? -18.919 56.505 10.527 1.00 39.69 199 GLN A O 1
ATOM 1584 N N . PRO A 1 200 ? -17.123 57.338 9.445 1.00 57.16 200 PRO A N 1
ATOM 1585 C CA . PRO A 1 200 ? -17.694 57.307 8.101 1.00 57.16 200 PRO A CA 1
ATOM 1586 C C . PRO A 1 200 ? -17.113 56.166 7.240 1.00 57.16 200 PRO A C 1
ATOM 1588 O O . PRO A 1 200 ? -15.917 55.914 7.307 1.00 57.16 200 PRO A O 1
ATOM 1591 N N . ARG A 1 201 ? -17.995 55.575 6.418 1.00 42.34 201 ARG A N 1
ATOM 1592 C CA . ARG A 1 201 ? -17.780 54.763 5.193 1.00 42.34 201 ARG A CA 1
ATOM 1593 C C . ARG A 1 201 ? -16.494 53.938 5.059 1.00 42.34 201 ARG A C 1
ATOM 1595 O O . ARG A 1 201 ? -15.475 54.521 4.637 1.00 42.34 201 ARG A O 1
#